Protein AF-0000000079472073 (afdb_homodimer)

Foldseek 3Di:
DPPDDPDDDDDPPWEWDWDDDPNDIFIDTPLLCVCPFPDCQACNPDDPRGDQDAACPNKYWDDWDDDPPFWIFTAIPVGDTRGTGGPVNVVCCRVCVVVVVVVSVVVCVVVVGHNRDPPPPD/DPPDDPDDDDDPPWEWDWDDDPNDIFIDTQLLCVQPFPDCQACNPDDPRGDQDAACPNKYWDDWDDDPPFWIFTAIPVGDTRGTGGPVNVVCCRVCVVVSVVVSVVVCVVVVGHNRDPPPPD

InterPro domains:
  IPR010376 Gamma-butyrobetaine hydroxylase-like, N-terminal [PF06155] (8-91)
  IPR038492 GBBH-like, N-terminal domain superfamily [G3DSA:3.30.2020.30] (1-95)

Sequence (244 aa):
MNNIPVEIRLLKNRTVLVLTYGDEPKELSAEFLRVHSPSAEVRGHGVGQDVLQTGKADVQITDLQPVGQYALKISFSDGHDSGLYDWDYLHGLAYGRDTMWQKYLDRLAAAGASRFAGKQGSMNNIPVEIRLLKNRTVLVLTYGDEPKELSAEFLRVHSPSAEVRGHGVGQDVLQTGKADVQITDLQPVGQYALKISFSDGHDSGLYDWDYLHGLAYGRDTMWQKYLDRLAAAGASRFAGKQGS

Radius of gyration: 19.12 Å; Cα contacts (8 Å, |Δi|>4): 415; chains: 2; bounding box: 49×56×40 Å

Solvent-accessible surface area (backbone atoms only — not comparable to full-atom values): 13725 Å² total; per-residue (Å²): 130,79,52,57,59,79,44,81,45,80,45,67,68,33,24,35,40,34,39,20,43,86,89,45,76,35,80,41,45,28,34,60,52,60,64,61,34,71,20,58,84,34,41,29,97,43,92,87,45,53,48,86,72,63,39,39,65,78,39,28,62,72,47,79,40,75,42,87,93,54,29,37,33,48,27,33,69,82,68,53,55,74,23,63,41,32,37,63,58,48,41,48,48,59,76,37,42,68,64,55,47,50,50,51,52,51,51,29,56,77,68,72,50,47,51,55,64,70,83,70,79,121,130,79,51,57,60,78,42,79,46,79,45,68,68,33,25,35,41,34,39,19,44,86,90,45,76,31,82,41,46,27,34,61,53,59,66,62,33,70,19,57,84,35,41,30,95,44,93,87,43,54,48,87,72,63,37,39,64,80,39,27,62,73,45,78,40,76,43,86,91,53,30,38,34,47,27,34,68,81,68,54,58,73,25,64,41,31,36,64,56,49,40,49,49,59,75,36,41,69,64,56,47,52,50,51,53,50,52,30,57,76,67,73,50,48,52,53,63,71,82,71,81,123

Nearest PDB structures (foldseek):
  2l6p-assembly1_A  TM=8.867E-01  e=4.864E-10  Pseudomonas aeruginosa
  2l6n-assembly1_A  TM=7.223E-01  e=9.419E-08  Shewanella loihica PV-4
  3luu-assembly1_A  TM=7.945E-01  e=1.728E-04  Acidithiobacillus ferrooxidans ATCC 23270
  6n04-assembly1_A  TM=7.099E-01  e=1.476E+00  Streptomyces sp. LC-6-2
  6n04-assembly2_B  TM=6.838E-01  e=2.668E+00  Streptomyces sp. LC-6-2

pLDDT: mean 90.81, std 12.27, range [24.0, 98.19]

Organism: Neisseria cinerea (NCBI:txid483)

Structure (mmCIF, N/CA/C/O backbone):
data_AF-0000000079472073-model_v1
#
loop_
_entity.id
_entity.type
_entity.pdbx_description
1 polymer 'DUF971 domain-containing protein'
#
loop_
_atom_site.group_PDB
_atom_site.id
_atom_site.type_symbol
_atom_site.label_atom_id
_atom_site.label_alt_id
_atom_site.label_comp_id
_atom_site.label_asym_id
_atom_site.label_entity_id
_atom_site.label_seq_id
_atom_site.pdbx_PDB_ins_code
_atom_site.Cartn_x
_atom_site.Cartn_y
_atom_site.Cartn_z
_atom_site.occupancy
_atom_site.B_iso_or_equiv
_atom_site.auth_seq_id
_atom_site.auth_comp_id
_atom_site.auth_asym_id
_atom_site.auth_atom_id
_atom_site.pdbx_PDB_model_num
ATOM 1 N N . MET A 1 1 ? -20.625 15.445 -3.594 1 62.66 1 MET A N 1
ATOM 2 C CA . MET A 1 1 ? -19.891 14.211 -3.355 1 62.66 1 MET A CA 1
ATOM 3 C C . MET A 1 1 ? -19.484 14.094 -1.892 1 62.66 1 MET A C 1
ATOM 5 O O . MET A 1 1 ? -19.172 15.094 -1.246 1 62.66 1 MET A O 1
ATOM 9 N N . ASN A 1 2 ? -19.984 13.086 -1.176 1 83.25 2 ASN A N 1
ATOM 10 C CA . ASN A 1 2 ? -19.734 12.945 0.256 1 83.25 2 ASN A CA 1
ATOM 11 C C . ASN A 1 2 ? -18.266 12.68 0.552 1 83.25 2 ASN A C 1
ATOM 13 O O . ASN A 1 2 ? -17.734 11.641 0.167 1 83.25 2 ASN A O 1
ATOM 17 N N . ASN A 1 3 ? -17.594 13.734 1.075 1 92.44 3 ASN A N 1
ATOM 18 C CA . ASN A 1 3 ? -16.156 13.656 1.333 1 92.44 3 ASN A CA 1
ATOM 19 C C . ASN A 1 3 ? -15.859 13.016 2.684 1 92.44 3 ASN A C 1
ATOM 21 O O . ASN A 1 3 ? -14.719 13.016 3.143 1 92.44 3 ASN A O 1
ATOM 25 N N . ILE A 1 4 ? -16.844 12.453 3.254 1 93.06 4 ILE A N 1
ATOM 26 C CA . ILE A 1 4 ? -16.656 11.75 4.52 1 93.06 4 ILE A CA 1
ATOM 27 C C . ILE A 1 4 ? -16.625 10.242 4.273 1 93.06 4 ILE A C 1
ATOM 29 O O . ILE A 1 4 ? -17.562 9.672 3.713 1 93.06 4 ILE A O 1
ATOM 33 N N . PRO A 1 5 ? -15.539 9.633 4.695 1 95.19 5 PRO A N 1
ATOM 34 C CA . PRO A 1 5 ? -15.523 8.18 4.504 1 95.19 5 PRO A CA 1
ATOM 35 C C . PRO A 1 5 ? -16.594 7.465 5.328 1 95.19 5 PRO A C 1
ATOM 37 O O . PRO A 1 5 ? -16.875 7.863 6.457 1 95.19 5 PRO A O 1
ATOM 40 N N . VAL A 1 6 ? -17.156 6.422 4.797 1 94.19 6 VAL A N 1
ATOM 41 C CA . VAL A 1 6 ? -18.203 5.656 5.484 1 94.19 6 VAL A CA 1
ATOM 42 C C . VAL A 1 6 ? -17.547 4.594 6.371 1 94.19 6 VAL A C 1
ATOM 44 O O . VAL A 1 6 ? -18.203 4.02 7.242 1 94.19 6 VAL A O 1
ATOM 47 N N . GLU A 1 7 ? -16.297 4.293 6.141 1 92.62 7 GLU A N 1
ATOM 48 C CA . GLU A 1 7 ? -15.531 3.34 6.945 1 92.62 7 GLU A CA 1
ATOM 49 C C . GLU A 1 7 ? -14.062 3.742 7.039 1 92.62 7 GLU A C 1
ATOM 51 O O . GLU A 1 7 ? -13.484 4.211 6.059 1 92.62 7 GLU A O 1
ATOM 56 N N . ILE A 1 8 ? -13.469 3.611 8.266 1 94.25 8 ILE A N 1
ATOM 57 C CA . ILE A 1 8 ? -12.055 3.836 8.523 1 94.25 8 ILE A CA 1
ATOM 58 C C . ILE A 1 8 ? -11.438 2.586 9.141 1 94.25 8 ILE A C 1
ATOM 60 O O . ILE A 1 8 ? -11.922 2.084 10.156 1 94.25 8 ILE A O 1
ATOM 64 N N . ARG A 1 9 ? -10.406 2.061 8.5 1 92 9 ARG A N 1
ATOM 65 C CA . ARG A 1 9 ? -9.719 0.882 9.016 1 92 9 ARG A CA 1
ATOM 66 C C . ARG A 1 9 ? -8.203 1.073 8.969 1 92 9 ARG A C 1
ATOM 68 O O . ARG A 1 9 ? -7.668 1.606 8 1 92 9 ARG A O 1
ATOM 75 N N . LEU A 1 10 ? -7.613 0.74 10.062 1 94.25 10 LEU A N 1
ATOM 76 C CA . LEU A 1 10 ? -6.156 0.702 10.086 1 94.25 10 LEU A CA 1
ATOM 77 C C . LEU A 1 10 ? -5.648 -0.728 9.938 1 94.25 10 LEU A C 1
ATOM 79 O O . LEU A 1 10 ? -5.969 -1.597 10.75 1 94.25 10 LEU A O 1
ATOM 83 N N . LEU A 1 11 ? -4.914 -0.973 8.859 1 90.69 11 LEU A N 1
ATOM 84 C CA . LEU A 1 11 ? -4.254 -2.258 8.656 1 90.69 11 LEU A CA 1
ATOM 85 C C . LEU A 1 11 ? -2.818 -2.219 9.164 1 90.69 11 LEU A C 1
ATOM 87 O O . LEU A 1 11 ? -2.07 -1.289 8.852 1 90.69 11 LEU A O 1
ATOM 91 N N . LYS A 1 12 ? -2.467 -3.221 9.945 1 91.69 12 LYS A N 1
ATOM 92 C CA . LYS A 1 12 ? -1.131 -3.268 10.531 1 91.69 12 LYS A CA 1
ATOM 93 C C . LYS A 1 12 ? -0.35 -4.477 10.023 1 91.69 12 LYS A C 1
ATOM 95 O O . LYS A 1 12 ? -0.925 -5.387 9.422 1 91.69 12 LYS A O 1
ATOM 100 N N . ASN A 1 13 ? 0.96 -4.414 10.242 1 89.81 13 ASN A N 1
ATOM 101 C CA . ASN A 1 13 ? 1.896 -5.5 9.961 1 89.81 13 ASN A CA 1
ATOM 102 C C . ASN A 1 13 ? 1.818 -5.949 8.508 1 89.81 13 ASN A C 1
ATOM 104 O O . ASN A 1 13 ? 1.844 -7.145 8.219 1 89.81 13 ASN A O 1
ATOM 108 N N . ARG A 1 14 ? 1.676 -4.945 7.703 1 89.88 14 ARG A N 1
ATOM 109 C CA . ARG A 1 14 ? 1.594 -5.262 6.281 1 89.88 14 ARG A CA 1
ATOM 110 C C . ARG A 1 14 ? 2.982 -5.355 5.66 1 89.88 14 ARG A C 1
ATOM 112 O O . ARG A 1 14 ? 3.918 -4.695 6.117 1 89.88 14 ARG A O 1
ATOM 119 N N . THR A 1 15 ? 3.078 -6.258 4.723 1 93.25 15 THR A N 1
ATOM 120 C CA . THR A 1 15 ? 4.293 -6.348 3.92 1 93.25 15 THR A CA 1
ATOM 121 C C . THR A 1 15 ? 4.027 -5.891 2.488 1 93.25 15 THR A C 1
ATOM 123 O O . THR A 1 15 ? 2.973 -6.184 1.922 1 93.25 15 THR A O 1
ATOM 126 N N . VAL A 1 16 ? 5.004 -5.145 1.939 1 94.94 16 VAL A N 1
ATOM 127 C CA . VAL A 1 16 ? 4.891 -4.578 0.6 1 94.94 16 VAL A CA 1
ATOM 128 C C . VAL A 1 16 ? 6.164 -4.867 -0.193 1 94.94 16 VAL A C 1
ATOM 130 O O . VAL A 1 16 ? 7.273 -4.656 0.303 1 94.94 16 VAL A O 1
ATOM 133 N N . LEU A 1 17 ? 5.957 -5.402 -1.39 1 96.38 17 LEU A N 1
ATOM 134 C CA . LEU A 1 17 ? 7.062 -5.598 -2.322 1 96.38 17 LEU A CA 1
ATOM 135 C C . LEU A 1 17 ? 7.234 -4.375 -3.221 1 96.38 17 LEU A C 1
ATOM 137 O O . LEU A 1 17 ? 6.281 -3.932 -3.863 1 96.38 17 LEU A O 1
ATOM 141 N N . VAL A 1 18 ? 8.445 -3.838 -3.211 1 93.75 18 VAL A N 1
ATOM 142 C CA . VAL A 1 18 ? 8.742 -2.705 -4.082 1 93.75 18 VAL A CA 1
ATOM 143 C C . VAL A 1 18 ? 9.641 -3.16 -5.234 1 93.75 18 VAL A C 1
ATOM 145 O O . VAL A 1 18 ? 10.727 -3.689 -5.008 1 93.75 18 VAL A O 1
ATOM 148 N N . LEU A 1 19 ? 9.133 -3.029 -6.438 1 95.94 19 LEU A N 1
ATOM 149 C CA . LEU A 1 19 ? 9.883 -3.27 -7.664 1 95.94 19 LEU A CA 1
ATOM 150 C C . LEU A 1 19 ? 10.195 -1.958 -8.375 1 95.94 19 LEU A C 1
ATOM 152 O O . LEU A 1 19 ? 9.281 -1.185 -8.688 1 95.94 19 LEU A O 1
ATOM 156 N N . THR A 1 20 ? 11.469 -1.711 -8.625 1 93.25 20 THR A N 1
ATOM 157 C CA . THR A 1 20 ? 11.844 -0.481 -9.32 1 93.25 20 THR A CA 1
ATOM 158 C C . THR A 1 20 ? 12.211 -0.767 -10.773 1 93.25 20 THR A C 1
ATOM 160 O O . THR A 1 20 ? 13.125 -1.552 -11.047 1 93.25 20 THR A O 1
ATOM 163 N N . TYR A 1 21 ? 11.469 -0.155 -11.664 1 94.44 21 TYR A N 1
ATOM 164 C CA . TYR A 1 21 ? 11.742 -0.219 -13.102 1 94.44 21 TYR A CA 1
ATOM 165 C C . TYR A 1 21 ? 12.312 1.102 -13.609 1 94.44 21 TYR A C 1
ATOM 167 O O . TYR A 1 21 ? 11.602 2.111 -13.656 1 94.44 21 TYR A O 1
ATOM 175 N N . GLY A 1 22 ? 13.586 1 -14.039 1 90.69 22 GLY A N 1
ATOM 176 C CA . GLY A 1 22 ? 14.242 2.281 -14.234 1 90.69 22 GLY A CA 1
ATOM 177 C C . GLY A 1 22 ? 14.258 3.143 -12.984 1 90.69 22 GLY A C 1
ATOM 178 O O . GLY A 1 22 ? 14.844 2.762 -11.969 1 90.69 22 GLY A O 1
ATOM 179 N N . ASP A 1 23 ? 13.562 4.203 -12.961 1 85.31 23 ASP A N 1
ATOM 180 C CA . ASP A 1 23 ? 13.484 5.09 -11.805 1 85.31 23 ASP A CA 1
ATOM 181 C C . ASP A 1 23 ? 12.07 5.125 -11.234 1 85.31 23 ASP A C 1
ATOM 183 O O . ASP A 1 23 ? 11.711 6.055 -10.508 1 85.31 23 ASP A O 1
ATOM 187 N N . GLU A 1 24 ? 11.305 4.207 -11.578 1 89 24 GLU A N 1
ATOM 188 C CA . GLU A 1 24 ? 9.906 4.188 -11.164 1 89 24 GLU A CA 1
ATOM 189 C C . GLU A 1 24 ? 9.641 3.055 -10.18 1 89 24 GLU A C 1
ATOM 191 O O . GLU A 1 24 ? 9.523 1.894 -10.578 1 89 24 GLU A O 1
ATOM 196 N N . PRO A 1 25 ? 9.539 3.387 -8.922 1 89.56 25 PRO A N 1
ATOM 197 C CA . PRO A 1 25 ? 9.172 2.348 -7.953 1 89.56 25 PRO A CA 1
ATOM 198 C C . PRO A 1 25 ? 7.695 1.966 -8.023 1 89.56 25 PRO A C 1
ATOM 200 O O . PRO A 1 25 ? 6.84 2.834 -8.219 1 89.56 25 PRO A O 1
ATOM 203 N N . LYS A 1 26 ? 7.426 0.692 -8.062 1 93.94 26 LYS A N 1
ATOM 204 C CA . LYS A 1 26 ? 6.082 0.12 -8.008 1 93.94 26 LYS A CA 1
ATOM 205 C C . LYS A 1 26 ? 5.875 -0.674 -6.719 1 93.94 26 LYS A C 1
ATOM 207 O O . LYS A 1 26 ? 6.676 -1.55 -6.387 1 93.94 26 LYS A O 1
ATOM 212 N N . GLU A 1 27 ? 4.844 -0.284 -5.945 1 93.25 27 GLU A N 1
ATOM 213 C CA . GLU A 1 27 ? 4.531 -0.969 -4.695 1 93.25 27 GLU A CA 1
ATOM 214 C C . GLU A 1 27 ? 3.387 -1.963 -4.879 1 93.25 27 GLU A C 1
ATOM 216 O O . GLU A 1 27 ? 2.311 -1.596 -5.355 1 93.25 27 GLU A O 1
ATOM 221 N N . LEU A 1 28 ? 3.668 -3.191 -4.539 1 96.88 28 LEU A N 1
ATOM 222 C CA . LEU A 1 28 ? 2.689 -4.27 -4.625 1 96.88 28 LEU A CA 1
ATOM 223 C C . LEU A 1 28 ? 2.451 -4.898 -3.258 1 96.88 28 LEU A C 1
ATOM 225 O O . LEU A 1 28 ? 3.385 -5.406 -2.631 1 96.88 28 LEU A O 1
ATOM 229 N N . SER A 1 29 ? 1.178 -4.891 -2.793 1 96.44 29 SER A N 1
ATOM 230 C CA . SER A 1 29 ? 0.867 -5.473 -1.492 1 96.44 29 SER A CA 1
ATOM 231 C C . SER A 1 29 ? 0.969 -6.996 -1.528 1 96.44 29 SER A C 1
ATOM 233 O O . SER A 1 29 ? 0.829 -7.605 -2.59 1 96.44 29 SER A O 1
ATOM 235 N N . ALA A 1 30 ? 1.184 -7.594 -0.356 1 97.44 30 ALA A N 1
ATOM 236 C CA . ALA A 1 30 ? 1.179 -9.047 -0.224 1 97.44 30 ALA A CA 1
ATOM 237 C C . ALA A 1 30 ? -0.149 -9.641 -0.691 1 97.44 30 ALA A C 1
ATOM 239 O O . ALA A 1 30 ? -0.173 -10.641 -1.411 1 97.44 30 ALA A O 1
ATOM 240 N N . GLU A 1 31 ? -1.216 -9.016 -0.291 1 96.75 31 GLU A N 1
ATOM 241 C CA . GLU A 1 31 ? -2.535 -9.484 -0.7 1 96.75 31 GLU A CA 1
ATOM 242 C C . GLU A 1 31 ? -2.668 -9.5 -2.221 1 96.75 31 GLU A C 1
ATOM 244 O O . GLU A 1 31 ? -3.105 -10.5 -2.799 1 96.75 31 GLU A O 1
ATOM 249 N N . PHE A 1 32 ? -2.301 -8.391 -2.799 1 97.44 32 PHE A N 1
ATOM 250 C CA . PHE A 1 32 ? -2.414 -8.289 -4.25 1 97.44 32 PHE A CA 1
ATOM 251 C C . PHE A 1 32 ? -1.613 -9.383 -4.938 1 97.44 32 PHE A C 1
ATOM 253 O O . PHE A 1 32 ? -2.115 -10.047 -5.848 1 97.44 32 PHE A O 1
ATOM 260 N N . LEU A 1 33 ? -0.423 -9.586 -4.551 1 98.19 33 LEU A N 1
ATOM 261 C CA . LEU A 1 33 ? 0.44 -10.602 -5.141 1 98.19 33 LEU A CA 1
ATOM 262 C C . LEU A 1 33 ? -0.112 -12 -4.879 1 98.19 33 LEU A C 1
ATOM 264 O O . LEU A 1 33 ? -0.071 -12.859 -5.762 1 98.19 33 LEU A O 1
ATOM 268 N N . ARG A 1 34 ? -0.675 -12.25 -3.703 1 98.06 34 ARG A N 1
ATOM 269 C CA . ARG A 1 34 ? -1.204 -13.555 -3.326 1 98.06 34 ARG A CA 1
ATOM 270 C C . ARG A 1 34 ? -2.424 -13.914 -4.168 1 98.06 34 ARG A C 1
ATOM 272 O O . ARG A 1 34 ? -2.533 -15.039 -4.66 1 98.06 34 ARG A O 1
ATOM 279 N N . VAL A 1 35 ? -3.299 -12.93 -4.34 1 97.5 35 VAL A N 1
ATOM 280 C CA . VAL A 1 35 ? -4.562 -13.25 -4.992 1 97.5 35 VAL A CA 1
ATOM 281 C C . VAL A 1 35 ? -4.352 -13.367 -6.5 1 97.5 35 VAL A C 1
ATOM 283 O O . VAL A 1 35 ? -5.207 -13.898 -7.215 1 97.5 35 VAL A O 1
ATOM 286 N N . HIS A 1 36 ? -3.213 -12.914 -6.984 1 97.19 36 HIS A N 1
ATOM 287 C CA . HIS A 1 36 ? -2.871 -13.023 -8.398 1 97.19 36 HIS A CA 1
ATOM 288 C C . HIS A 1 36 ? -1.695 -13.969 -8.609 1 97.19 36 HIS A C 1
ATOM 290 O O . HIS A 1 36 ? -0.956 -13.836 -9.586 1 97.19 36 HIS A O 1
ATOM 296 N N . SER A 1 37 ? -1.524 -14.844 -7.703 1 97.31 37 SER A N 1
ATOM 297 C CA . SER A 1 37 ? -0.453 -15.82 -7.848 1 97.31 37 SER A CA 1
ATOM 298 C C . SER A 1 37 ? -0.581 -16.594 -9.156 1 97.31 37 SER A C 1
ATOM 300 O O . SER A 1 37 ? -1.683 -16.984 -9.547 1 97.31 37 SER A O 1
ATOM 302 N N . PRO A 1 38 ? 0.566 -16.844 -9.82 1 95.38 38 PRO A N 1
ATOM 303 C CA . PRO A 1 38 ? 0.528 -17.594 -11.078 1 95.38 38 PRO A CA 1
ATOM 304 C C . PRO A 1 38 ? 0.428 -19.109 -10.859 1 95.38 38 PRO A C 1
ATOM 306 O O . PRO A 1 38 ? 0.414 -19.875 -11.82 1 95.38 38 PRO A O 1
ATOM 309 N N . SER A 1 39 ? 0.336 -19.516 -9.727 1 93.94 39 SER A N 1
ATOM 310 C CA . SER A 1 39 ? 0.283 -20.938 -9.422 1 93.94 39 SER A CA 1
ATOM 311 C C . SER A 1 39 ? -0.986 -21.578 -9.977 1 93.94 39 SER A C 1
ATOM 313 O O . SER A 1 39 ? -2.014 -20.906 -10.109 1 93.94 39 SER A O 1
ATOM 315 N N . ALA A 1 40 ? -0.875 -22.828 -10.281 1 90.31 40 ALA A N 1
ATOM 316 C CA . ALA A 1 40 ? -2.023 -23.578 -10.773 1 90.31 40 ALA A CA 1
ATOM 317 C C . ALA A 1 40 ? -3.158 -23.578 -9.75 1 90.31 40 ALA A C 1
ATOM 319 O O . ALA A 1 40 ? -4.332 -23.688 -10.117 1 90.31 40 ALA A O 1
ATOM 320 N N . GLU A 1 41 ? -2.82 -23.359 -8.477 1 89.56 41 GLU A N 1
ATOM 321 C CA . GLU A 1 41 ? -3.83 -23.328 -7.426 1 89.56 41 GLU A CA 1
ATOM 322 C C . GLU A 1 41 ? -4.738 -22.109 -7.574 1 89.56 41 GLU A C 1
ATOM 324 O O . GLU A 1 41 ? -5.902 -22.141 -7.172 1 89.56 41 GLU A O 1
ATOM 329 N N . VAL A 1 42 ? -4.305 -21.078 -8.148 1 92.62 42 VAL A N 1
ATOM 330 C CA . VAL A 1 42 ? -5.047 -19.828 -8.305 1 92.62 42 VAL A CA 1
ATOM 331 C C . VAL A 1 42 ? -5.574 -19.734 -9.734 1 92.62 42 VAL A C 1
ATOM 333 O O . VAL A 1 42 ? -6.766 -19.5 -9.945 1 92.62 42 VAL A O 1
ATOM 336 N N . ARG A 1 43 ? -4.785 -19.984 -10.727 1 89.44 43 ARG A N 1
ATOM 337 C CA . ARG A 1 43 ? -5.121 -19.781 -12.133 1 89.44 43 ARG A CA 1
ATOM 338 C C . ARG A 1 43 ? -5.824 -21 -12.711 1 89.44 43 ARG A C 1
ATOM 340 O O . ARG A 1 43 ? -6.523 -20.906 -13.719 1 89.44 43 ARG A O 1
ATOM 347 N N . GLY A 1 44 ? -5.699 -21.969 -12.062 1 83.12 44 GLY A N 1
ATOM 348 C CA . GLY A 1 44 ? -6.207 -23.188 -12.664 1 83.12 44 GLY A CA 1
ATOM 349 C C . GLY A 1 44 ? -5.414 -23.641 -13.875 1 83.12 44 GLY A C 1
ATOM 350 O O . GLY A 1 44 ? -4.379 -23.047 -14.195 1 83.12 44 GLY A O 1
ATOM 351 N N . HIS A 1 45 ? -5.797 -24.844 -14.5 1 79.19 45 HIS A N 1
ATOM 352 C CA . HIS A 1 45 ? -5.117 -25.406 -15.664 1 79.19 45 HIS A CA 1
ATOM 353 C C . HIS A 1 45 ? -5.801 -25 -16.953 1 79.19 45 HIS A C 1
ATOM 355 O O . HIS A 1 45 ? -5.457 -25.5 -18.031 1 79.19 45 HIS A O 1
ATOM 361 N N . GLY A 1 46 ? -6.75 -24.094 -16.812 1 70.5 46 GLY A N 1
ATOM 362 C CA . GLY A 1 46 ? -7.469 -23.734 -18.031 1 70.5 46 GLY A CA 1
ATOM 363 C C . GLY A 1 46 ? -8.359 -22.516 -17.859 1 70.5 46 GLY A C 1
ATOM 364 O O . GLY A 1 46 ? -8.5 -22 -16.75 1 70.5 46 GLY A O 1
ATOM 365 N N . VAL A 1 47 ? -8.758 -22 -19.094 1 70.5 47 VAL A N 1
ATOM 366 C CA . VAL A 1 47 ? -9.648 -20.844 -19.109 1 70.5 47 VAL A CA 1
ATOM 367 C C . VAL A 1 47 ? -10.891 -21.125 -18.281 1 70.5 47 VAL A C 1
ATOM 369 O O . VAL A 1 47 ? -11.523 -22.188 -18.438 1 70.5 47 VAL A O 1
ATOM 372 N N . GLY A 1 48 ? -11.25 -20.203 -17.391 1 72.94 48 GLY A N 1
ATOM 373 C CA . GLY A 1 48 ? -12.438 -20.344 -16.562 1 72.94 48 GLY A CA 1
ATOM 374 C C . GLY A 1 48 ? -12.188 -21.156 -15.305 1 72.94 48 GLY A C 1
ATOM 375 O O . GLY A 1 48 ? -13.102 -21.344 -14.492 1 72.94 48 GLY A O 1
ATOM 376 N N . GLN A 1 49 ? -11.039 -21.609 -15.188 1 77 49 GLN A N 1
ATOM 377 C CA . GLN A 1 49 ? -10.766 -22.469 -14.031 1 77 49 GLN A CA 1
ATOM 378 C C . GLN A 1 49 ? -10.125 -21.672 -12.898 1 77 49 GLN A C 1
ATOM 380 O O . GLN A 1 49 ? -9.648 -22.25 -11.922 1 77 49 GLN A O 1
ATOM 385 N N . ASP A 1 50 ? -10.164 -20.344 -13.062 1 87.75 50 ASP A N 1
ATOM 386 C CA . ASP A 1 50 ? -9.57 -19.531 -12 1 87.75 50 ASP A CA 1
ATOM 387 C C . ASP A 1 50 ? -10.406 -19.578 -10.727 1 87.75 50 ASP A C 1
ATOM 389 O O . ASP A 1 50 ? -11.641 -19.625 -10.789 1 87.75 50 ASP A O 1
ATOM 393 N N . VAL A 1 51 ? -9.719 -19.719 -9.586 1 91.94 51 VAL A N 1
ATOM 394 C CA . VAL A 1 51 ? -10.359 -19.75 -8.273 1 91.94 51 VAL A CA 1
ATOM 395 C C . VAL A 1 51 ? -10.25 -18.391 -7.605 1 91.94 51 VAL A C 1
ATOM 397 O O . VAL A 1 51 ? -9.148 -17.844 -7.453 1 91.94 51 VAL A O 1
ATOM 400 N N . LEU A 1 52 ? -11.43 -17.844 -7.312 1 95.19 52 LEU A N 1
ATOM 401 C CA . LEU A 1 52 ? -11.453 -16.578 -6.578 1 95.19 52 LEU A CA 1
ATOM 402 C C . LEU A 1 52 ? -10.844 -16.75 -5.191 1 95.19 52 LEU A C 1
ATOM 404 O O . LEU A 1 52 ? -11.273 -17.609 -4.422 1 95.19 52 LEU A O 1
ATOM 408 N N . GLN A 1 53 ? -9.766 -15.992 -4.934 1 96.25 53 GLN A N 1
ATOM 409 C CA . GLN A 1 53 ? -9.141 -16.016 -3.617 1 96.25 53 GLN A CA 1
ATOM 410 C C . GLN A 1 53 ? -9.875 -15.102 -2.639 1 96.25 53 GLN A C 1
ATOM 412 O O . GLN A 1 53 ? -10.078 -13.914 -2.918 1 96.25 53 GLN A O 1
ATOM 417 N N . THR A 1 54 ? -10.297 -15.656 -1.49 1 96.31 54 THR A N 1
ATOM 418 C CA . THR A 1 54 ? -11.023 -14.898 -0.477 1 96.31 54 THR A CA 1
ATOM 419 C C . THR A 1 54 ? -10.266 -14.906 0.849 1 96.31 54 THR A C 1
ATOM 421 O O . THR A 1 54 ? -9.43 -15.789 1.089 1 96.31 54 THR A O 1
ATOM 424 N N . GLY A 1 55 ? -10.445 -13.898 1.695 1 95.12 55 GLY A N 1
ATOM 425 C CA . GLY A 1 55 ? -9.891 -13.891 3.039 1 95.12 55 GLY A CA 1
ATOM 426 C C . GLY A 1 55 ? -8.383 -13.688 3.061 1 95.12 55 GLY A C 1
ATOM 427 O O . GLY A 1 55 ? -7.695 -14.219 3.936 1 95.12 55 GLY A O 1
ATOM 428 N N . LYS A 1 56 ? -7.895 -12.891 2.113 1 96.25 56 LYS A N 1
ATOM 429 C CA . LYS A 1 56 ? -6.441 -12.812 1.997 1 96.25 56 LYS A CA 1
ATOM 430 C C . LYS A 1 56 ? -5.922 -11.453 2.451 1 96.25 56 LYS A C 1
ATOM 432 O O . LYS A 1 56 ? -4.738 -11.148 2.285 1 96.25 56 LYS A O 1
ATOM 437 N N . ALA A 1 57 ? -6.695 -10.641 3.07 1 92.5 57 ALA A N 1
ATOM 438 C CA . ALA A 1 57 ? -6.352 -9.266 3.396 1 92.5 57 ALA A CA 1
ATOM 439 C C . ALA A 1 57 ? -5.152 -9.203 4.336 1 92.5 57 ALA A C 1
ATOM 441 O O . ALA A 1 57 ? -4.352 -8.273 4.273 1 92.5 57 ALA A O 1
ATOM 442 N N . ASP A 1 58 ? -4.973 -10.281 5.148 1 92.62 58 ASP A N 1
ATOM 443 C CA . ASP A 1 58 ? -3.951 -10.211 6.188 1 92.62 58 ASP A CA 1
ATOM 444 C C . ASP A 1 58 ? -2.711 -11.008 5.793 1 92.62 58 ASP A C 1
ATOM 446 O O . ASP A 1 58 ? -1.778 -11.148 6.586 1 92.62 58 ASP A O 1
ATOM 450 N N . VAL A 1 59 ? -2.76 -11.508 4.688 1 96.31 59 VAL A N 1
ATOM 451 C CA . VAL A 1 59 ? -1.629 -12.312 4.234 1 96.31 59 VAL A CA 1
ATOM 452 C C . VAL A 1 59 ? -0.382 -11.438 4.133 1 96.31 59 VAL A C 1
ATOM 454 O O . VAL A 1 59 ? -0.462 -10.273 3.721 1 96.31 59 VAL A O 1
ATOM 457 N N . GLN A 1 60 ? 0.78 -12.031 4.496 1 96.56 60 GLN A N 1
ATOM 458 C CA . GLN A 1 60 ? 2.078 -11.375 4.434 1 96.56 60 GLN A CA 1
ATOM 459 C C . GLN A 1 60 ? 3.045 -12.141 3.533 1 96.56 60 GLN A C 1
ATOM 461 O O . GLN A 1 60 ? 2.885 -13.344 3.328 1 96.56 60 GLN A O 1
ATOM 466 N N . ILE A 1 61 ? 3.994 -11.438 2.953 1 97.25 61 ILE A N 1
ATOM 467 C CA . ILE A 1 61 ? 5.117 -12.094 2.295 1 97.25 61 ILE A CA 1
ATOM 468 C C . ILE A 1 61 ? 6.145 -12.531 3.338 1 97.25 61 ILE A C 1
ATOM 470 O O . ILE A 1 61 ? 6.613 -11.711 4.133 1 97.25 61 ILE A O 1
ATOM 474 N N . THR A 1 62 ? 6.5 -13.789 3.357 1 96.31 62 THR A N 1
ATOM 475 C CA . THR A 1 62 ? 7.402 -14.312 4.375 1 96.31 62 THR A CA 1
ATOM 476 C C . THR A 1 62 ? 8.797 -14.539 3.795 1 96.31 62 THR A C 1
ATOM 478 O O . THR A 1 62 ? 9.781 -14.617 4.535 1 96.31 62 THR A O 1
ATOM 481 N N . ASP A 1 63 ? 8.852 -14.672 2.484 1 95.69 63 ASP A N 1
ATOM 482 C CA . ASP A 1 63 ? 10.148 -14.945 1.868 1 95.69 63 ASP A CA 1
ATOM 483 C C . ASP A 1 63 ? 10.133 -14.594 0.382 1 95.69 63 ASP A C 1
ATOM 485 O O . ASP A 1 63 ? 9.094 -14.695 -0.275 1 95.69 63 ASP A O 1
ATOM 489 N N . LEU A 1 64 ? 11.297 -14.141 -0.122 1 95.94 64 LEU A N 1
ATOM 490 C CA . LEU A 1 64 ? 11.57 -13.891 -1.532 1 95.94 64 LEU A CA 1
ATOM 491 C C . LEU A 1 64 ? 12.812 -14.648 -1.983 1 95.94 64 LEU A C 1
ATOM 493 O O . LEU A 1 64 ? 13.867 -14.562 -1.347 1 95.94 64 LEU A O 1
ATOM 497 N N . GLN A 1 65 ? 12.617 -15.367 -3.107 1 94.69 65 GLN A N 1
ATOM 498 C CA . GLN A 1 65 ? 13.773 -16.109 -3.619 1 94.69 65 GLN A CA 1
ATOM 499 C C . GLN A 1 65 ? 13.883 -15.969 -5.133 1 94.69 65 GLN A C 1
ATOM 501 O O . GLN A 1 65 ? 12.961 -16.344 -5.863 1 94.69 65 GLN A O 1
ATOM 506 N N . PRO A 1 66 ? 15.055 -15.43 -5.555 1 92.25 66 PRO A N 1
ATOM 507 C CA . PRO A 1 66 ? 15.258 -15.508 -7 1 92.25 66 PRO A CA 1
ATOM 508 C C . PRO A 1 66 ? 15.383 -16.938 -7.504 1 92.25 66 PRO A C 1
ATOM 510 O O . PRO A 1 66 ? 15.969 -17.797 -6.828 1 92.25 66 PRO A O 1
ATOM 513 N N . VAL A 1 67 ? 14.734 -17.203 -8.555 1 94.06 67 VAL A N 1
ATOM 514 C CA . VAL A 1 67 ? 14.844 -18.5 -9.227 1 94.06 67 VAL A CA 1
ATOM 515 C C . VAL A 1 67 ? 15.562 -18.328 -10.562 1 94.06 67 VAL A C 1
ATOM 517 O O . VAL A 1 67 ? 15 -17.781 -11.516 1 94.06 67 VAL A O 1
ATOM 520 N N . GLY A 1 68 ? 16.812 -18.922 -10.562 1 92.5 68 GLY A N 1
ATOM 521 C CA . GLY A 1 68 ? 17.594 -18.594 -11.742 1 92.5 68 GLY A CA 1
ATOM 522 C C . GLY A 1 68 ? 17.672 -17.109 -12.008 1 92.5 68 GLY A C 1
ATOM 523 O O . GLY A 1 68 ? 17.984 -16.312 -11.109 1 92.5 68 GLY A O 1
ATOM 524 N N . GLN A 1 69 ? 17.594 -16.688 -13.219 1 91.88 69 GLN A N 1
ATOM 525 C CA . GLN A 1 69 ? 17.594 -15.281 -13.609 1 91.88 69 GLN A CA 1
ATOM 526 C C . GLN A 1 69 ? 16.281 -14.891 -14.266 1 91.88 69 GLN A C 1
ATOM 528 O O . GLN A 1 69 ? 16.219 -13.891 -14.984 1 91.88 69 GLN A O 1
ATOM 533 N N . TYR A 1 70 ? 15.305 -15.742 -13.953 1 94.81 70 TYR A N 1
ATOM 534 C CA . TYR A 1 70 ? 14.141 -15.508 -14.805 1 94.81 70 TYR A CA 1
ATOM 535 C C . TYR A 1 70 ? 12.891 -15.25 -13.969 1 94.81 70 TYR A C 1
ATOM 537 O O . TYR A 1 70 ? 11.859 -14.828 -14.5 1 94.81 70 TYR A O 1
ATOM 545 N N . ALA A 1 71 ? 12.984 -15.555 -12.672 1 96.62 71 ALA A N 1
ATOM 546 C CA . ALA A 1 71 ? 11.75 -15.438 -11.898 1 96.62 71 ALA A CA 1
ATOM 547 C C . ALA A 1 71 ? 12.039 -15.156 -10.43 1 96.62 71 ALA A C 1
ATOM 549 O O . ALA A 1 71 ? 13.195 -15.203 -10 1 96.62 71 ALA A O 1
ATOM 550 N N . LEU A 1 72 ? 10.953 -14.711 -9.734 1 96.44 72 LEU A N 1
ATOM 551 C CA . LEU A 1 72 ? 10.93 -14.547 -8.289 1 96.44 72 LEU A CA 1
ATOM 552 C C . LEU A 1 72 ? 9.938 -15.516 -7.648 1 96.44 72 LEU A C 1
ATOM 554 O O . LEU A 1 72 ? 8.781 -15.602 -8.078 1 96.44 72 LEU A O 1
ATOM 558 N N . LYS A 1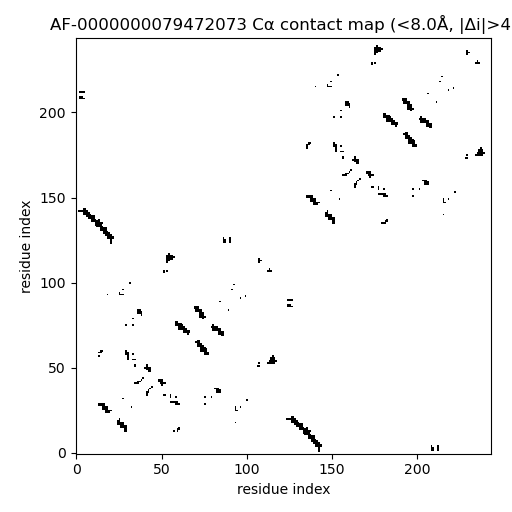 73 ? 10.469 -16.297 -6.77 1 96.75 73 LYS A N 1
ATOM 559 C CA . LYS A 1 73 ? 9.586 -17.094 -5.934 1 96.75 73 LYS A CA 1
ATOM 560 C C . LYS A 1 73 ? 9.172 -16.328 -4.68 1 96.75 73 LYS A C 1
ATOM 562 O O . LYS A 1 73 ? 10.016 -15.812 -3.951 1 96.75 73 LYS A O 1
ATOM 567 N N . ILE A 1 74 ? 7.848 -16.312 -4.469 1 97.31 74 ILE A N 1
ATOM 568 C CA . ILE A 1 74 ? 7.316 -15.602 -3.318 1 97.31 74 ILE A CA 1
ATOM 569 C C . ILE A 1 74 ? 6.57 -16.578 -2.402 1 97.31 74 ILE A C 1
ATOM 571 O O . ILE A 1 74 ? 5.73 -17.344 -2.863 1 97.31 74 ILE A O 1
ATOM 575 N N . SER A 1 75 ? 6.918 -16.5 -1.112 1 97.88 75 SER A N 1
ATOM 576 C CA . SER A 1 75 ? 6.223 -17.281 -0.102 1 97.88 75 SER A CA 1
ATOM 577 C C . SER A 1 75 ? 5.336 -16.406 0.772 1 97.88 75 SER A C 1
ATOM 579 O O . SER A 1 75 ? 5.719 -15.297 1.139 1 97.88 75 SER A O 1
ATOM 581 N N . PHE A 1 76 ? 4.203 -17 1.13 1 97.56 76 PHE A N 1
ATOM 582 C CA . PHE A 1 76 ? 3.209 -16.219 1.859 1 97.56 76 PHE A CA 1
ATOM 583 C C . PHE A 1 76 ? 2.898 -16.859 3.207 1 97.56 76 PHE A C 1
ATOM 585 O O . PHE A 1 76 ? 3.109 -18.062 3.393 1 97.56 76 PHE A O 1
ATOM 592 N N . SER A 1 77 ? 2.387 -16.062 4.117 1 97.56 77 SER A N 1
ATOM 593 C CA . SER A 1 77 ? 2.146 -16.453 5.5 1 97.56 77 SER A CA 1
ATOM 594 C C . SER A 1 77 ? 1.01 -17.453 5.602 1 97.56 77 SER A C 1
ATOM 596 O O . SER A 1 77 ? 0.839 -18.109 6.633 1 97.56 77 SER A O 1
ATOM 598 N N . ASP A 1 78 ? 0.169 -17.594 4.547 1 96.69 78 ASP A N 1
ATOM 599 C CA . ASP A 1 78 ? -0.915 -18.562 4.578 1 96.69 78 ASP A CA 1
ATOM 600 C C . ASP A 1 78 ? -0.448 -19.922 4.055 1 96.69 78 ASP A C 1
ATOM 602 O O . ASP A 1 78 ? -1.262 -20.812 3.82 1 96.69 78 ASP A O 1
ATOM 606 N N . GLY A 1 79 ? 0.819 -20 3.801 1 96.81 79 GLY A N 1
ATOM 607 C CA . GLY A 1 79 ? 1.4 -21.281 3.406 1 96.81 79 GLY A CA 1
ATOM 608 C C . GLY A 1 79 ? 1.582 -21.406 1.906 1 96.81 79 GLY A C 1
ATOM 609 O O . GLY A 1 79 ? 2.209 -22.359 1.435 1 96.81 79 GLY A O 1
ATOM 610 N N . HIS A 1 80 ? 1.062 -20.453 1.122 1 96.5 80 HIS A N 1
ATOM 611 C CA . HIS A 1 80 ? 1.219 -20.484 -0.328 1 96.5 80 HIS A CA 1
ATOM 612 C C . HIS A 1 80 ? 2.656 -20.172 -0.733 1 96.5 80 HIS A C 1
ATOM 614 O O . HIS A 1 80 ? 3.203 -19.141 -0.349 1 96.5 80 HIS A O 1
ATOM 620 N N . ASP A 1 81 ? 3.24 -21.047 -1.499 1 93.5 81 ASP A N 1
ATOM 621 C CA . ASP A 1 81 ? 4.633 -20.844 -1.89 1 93.5 81 ASP A CA 1
ATOM 622 C C . ASP A 1 81 ? 4.914 -21.453 -3.258 1 93.5 81 ASP A C 1
ATOM 624 O O . ASP A 1 81 ? 6.07 -21.688 -3.617 1 93.5 81 ASP A O 1
ATOM 628 N N . SER A 1 82 ? 3.947 -21.703 -3.916 1 84.12 82 SER A N 1
ATOM 629 C CA . SER A 1 82 ? 4.133 -22.453 -5.152 1 84.12 82 SER A CA 1
ATOM 630 C C . SER A 1 82 ? 4.121 -21.531 -6.367 1 84.12 82 SER A C 1
ATOM 632 O O . SER A 1 82 ? 4.273 -22 -7.5 1 84.12 82 SER A O 1
ATOM 634 N N . GLY A 1 83 ? 4.027 -20.375 -6.23 1 87.19 83 GLY A N 1
ATOM 635 C CA . GLY A 1 83 ? 3.971 -19.484 -7.371 1 87.19 83 GLY A CA 1
ATOM 636 C C . GLY A 1 83 ? 5.328 -18.938 -7.777 1 87.19 83 GLY A C 1
ATOM 637 O O . GLY A 1 83 ? 6.078 -18.438 -6.938 1 87.19 83 GLY A O 1
ATOM 638 N N . LEU A 1 84 ? 5.664 -19.156 -9.102 1 94.38 84 LEU A N 1
ATOM 639 C CA . LEU A 1 84 ? 6.832 -18.5 -9.688 1 94.38 84 LEU A CA 1
ATOM 640 C C . LEU A 1 84 ? 6.418 -17.297 -10.531 1 94.38 84 LEU A C 1
ATOM 642 O O . LEU A 1 84 ? 5.758 -17.453 -11.555 1 94.38 84 LEU A O 1
ATOM 646 N N . TYR A 1 85 ? 6.863 -16.172 -10.062 1 97.81 85 TYR A N 1
ATOM 647 C CA . TYR A 1 85 ? 6.559 -14.938 -10.781 1 97.81 85 TYR A CA 1
ATOM 648 C C . TYR A 1 85 ? 7.684 -14.578 -11.742 1 97.81 85 TYR A C 1
ATOM 650 O O . TYR A 1 85 ? 8.719 -14.055 -11.336 1 97.81 85 TYR A O 1
ATOM 658 N N . ASP A 1 86 ? 7.441 -14.875 -12.977 1 96.88 86 ASP A N 1
ATOM 659 C CA . ASP A 1 86 ? 8.508 -14.477 -13.891 1 96.88 86 ASP A CA 1
ATOM 660 C C . ASP A 1 86 ? 8.508 -12.969 -14.109 1 96.88 86 ASP A C 1
ATOM 662 O O . ASP A 1 86 ? 7.566 -12.273 -13.719 1 96.88 86 ASP A O 1
ATOM 666 N N . TRP A 1 87 ? 9.586 -12.453 -14.672 1 97 87 TRP A N 1
ATOM 667 C CA . TRP A 1 87 ? 9.773 -11.008 -14.742 1 97 87 TRP A CA 1
ATOM 668 C C . TRP A 1 87 ? 8.68 -10.359 -15.578 1 97 87 TRP A C 1
ATOM 670 O O . TRP A 1 87 ? 8.188 -9.273 -15.242 1 97 87 TRP A O 1
ATOM 680 N N . ASP A 1 88 ? 8.297 -10.938 -16.641 1 97.19 88 ASP A N 1
ATOM 681 C CA . ASP A 1 88 ? 7.238 -10.383 -17.484 1 97.19 88 ASP A CA 1
ATOM 682 C C . ASP A 1 88 ? 5.922 -10.297 -16.703 1 97.19 88 ASP A C 1
ATOM 684 O O . ASP A 1 88 ? 5.219 -9.289 -16.781 1 97.19 88 ASP A O 1
ATOM 688 N N . TYR A 1 89 ? 5.609 -11.375 -16.016 1 97.19 89 TYR A N 1
ATOM 689 C CA . TYR A 1 89 ? 4.371 -11.391 -15.242 1 97.19 89 TYR A CA 1
ATOM 690 C C . TYR A 1 89 ? 4.398 -10.344 -14.141 1 97.19 89 TYR A C 1
ATOM 692 O O . TYR A 1 89 ? 3.434 -9.594 -13.953 1 97.19 89 TYR A O 1
ATOM 700 N N . LEU A 1 90 ? 5.527 -10.219 -13.445 1 97.44 90 LEU A N 1
ATOM 701 C CA . LEU A 1 90 ? 5.668 -9.227 -12.383 1 97.44 90 LEU A CA 1
ATOM 702 C C . LEU A 1 90 ? 5.527 -7.812 -12.938 1 97.44 90 LEU A C 1
ATOM 704 O O . LEU A 1 90 ? 4.898 -6.957 -12.312 1 97.44 90 LEU A O 1
ATOM 708 N N . HIS A 1 91 ? 6.09 -7.66 -14.07 1 98 91 HIS A N 1
ATOM 709 C CA . HIS A 1 91 ? 5.965 -6.355 -14.711 1 98 91 HIS A CA 1
ATOM 710 C C . HIS A 1 91 ? 4.508 -6.031 -15.016 1 98 91 HIS A C 1
ATOM 712 O O . HIS A 1 91 ? 4.047 -4.914 -14.766 1 98 91 HIS A O 1
ATOM 718 N N . GLY A 1 92 ? 3.832 -6.965 -15.516 1 97.62 92 GLY A N 1
ATOM 719 C CA . GLY A 1 92 ? 2.408 -6.805 -15.773 1 97.62 92 GLY A CA 1
ATOM 720 C C . GLY A 1 92 ? 1.613 -6.496 -14.516 1 97.62 92 GLY A C 1
ATOM 721 O O . GLY A 1 92 ? 0.732 -5.637 -14.531 1 97.62 92 GLY A O 1
ATOM 722 N N . LEU A 1 93 ? 1.865 -7.195 -13.5 1 97.88 93 LEU A N 1
ATOM 723 C CA . LEU A 1 93 ? 1.214 -6.922 -12.219 1 97.88 93 LEU A CA 1
ATOM 724 C C . LEU A 1 93 ? 1.509 -5.5 -11.758 1 97.88 93 LEU A C 1
ATOM 726 O O . LEU A 1 93 ? 0.603 -4.781 -11.328 1 97.88 93 LEU A O 1
ATOM 730 N N . ALA A 1 94 ? 2.756 -5.102 -11.867 1 97.31 94 ALA A N 1
ATOM 731 C CA . ALA A 1 94 ? 3.193 -3.793 -11.383 1 97.31 94 ALA A CA 1
ATOM 732 C C . ALA A 1 94 ? 2.49 -2.67 -12.141 1 97.31 94 ALA A C 1
ATOM 734 O O . ALA A 1 94 ? 2.025 -1.701 -11.539 1 97.31 94 ALA A O 1
ATOM 735 N N . TYR A 1 95 ? 2.334 -2.789 -13.352 1 96.38 95 TYR A N 1
ATOM 736 C CA . TYR A 1 95 ? 1.816 -1.698 -14.172 1 96.38 95 TYR A CA 1
ATOM 737 C C . TYR A 1 95 ? 0.313 -1.837 -14.383 1 96.38 95 TYR A C 1
ATOM 739 O O . TYR A 1 95 ? -0.352 -0.887 -14.805 1 96.38 95 TYR A O 1
ATOM 747 N N . GLY A 1 96 ? -0.205 -2.936 -14.078 1 96.62 96 GLY A N 1
ATOM 748 C CA . GLY A 1 96 ? -1.642 -3.148 -14.156 1 96.62 96 GLY A CA 1
ATOM 749 C C . GLY A 1 96 ? -2.314 -3.176 -12.797 1 96.62 96 GLY A C 1
ATOM 750 O O . GLY A 1 96 ? -3.488 -3.539 -12.688 1 96.62 96 GLY A O 1
ATOM 751 N N . ARG A 1 97 ? -1.672 -2.771 -11.797 1 95.56 97 ARG A N 1
ATOM 752 C CA . ARG A 1 97 ? -2.057 -2.98 -10.406 1 95.56 97 ARG A CA 1
ATOM 753 C C . ARG A 1 97 ? -3.465 -2.457 -10.141 1 95.56 97 ARG A C 1
ATOM 755 O O . ARG A 1 97 ? -4.332 -3.197 -9.68 1 95.56 97 ARG A O 1
ATOM 762 N N . ASP A 1 98 ? -3.781 -1.235 -10.531 1 90.94 98 ASP A N 1
ATOM 763 C CA . ASP A 1 98 ? -5.051 -0.612 -10.164 1 90.94 98 ASP A CA 1
ATOM 764 C C . ASP A 1 98 ? -6.219 -1.301 -10.859 1 90.94 98 ASP A C 1
ATOM 766 O O . ASP A 1 98 ? -7.234 -1.604 -10.227 1 90.94 98 ASP A O 1
ATOM 770 N N . THR A 1 99 ? -6.047 -1.532 -12.086 1 95.25 99 THR A N 1
ATOM 771 C CA . THR A 1 99 ? -7.109 -2.172 -12.859 1 95.25 99 THR A CA 1
ATOM 772 C C . THR A 1 99 ? -7.355 -3.592 -12.359 1 95.25 99 THR A C 1
ATOM 774 O O . THR A 1 99 ? -8.508 -3.998 -12.172 1 95.25 99 THR A O 1
ATOM 777 N N . MET A 1 100 ? -6.324 -4.32 -12.148 1 96.69 100 MET A N 1
ATOM 778 C CA . MET A 1 100 ? -6.445 -5.703 -11.695 1 96.69 100 MET A CA 1
ATOM 779 C C . MET A 1 100 ? -7.027 -5.77 -10.289 1 96.69 100 MET A C 1
ATOM 781 O O . MET A 1 100 ? -7.809 -6.668 -9.977 1 96.69 100 MET A O 1
ATOM 785 N N . TRP A 1 101 ? -6.676 -4.832 -9.516 1 94.5 101 TRP A N 1
ATOM 786 C CA . TRP A 1 101 ? -7.211 -4.77 -8.156 1 94.5 101 TRP A CA 1
ATOM 787 C C . TRP A 1 101 ? -8.719 -4.516 -8.18 1 94.5 101 TRP A C 1
ATOM 789 O O . TRP A 1 101 ? -9.477 -5.195 -7.48 1 94.5 101 TRP A O 1
ATOM 799 N N . GLN A 1 102 ? -9.109 -3.543 -8.945 1 92.81 102 GLN A N 1
ATOM 800 C CA . GLN A 1 102 ? -10.539 -3.229 -9.031 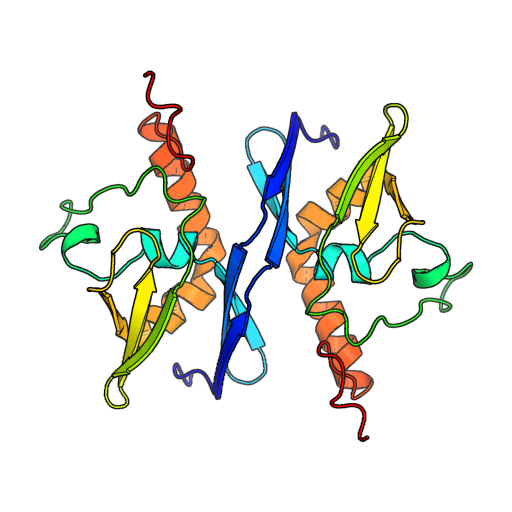1 92.81 102 GLN A CA 1
ATOM 801 C C . GLN A 1 102 ? -11.336 -4.43 -9.531 1 92.81 102 GLN A C 1
ATOM 803 O O . GLN A 1 102 ? -12.43 -4.699 -9.039 1 92.81 102 GLN A O 1
ATOM 808 N N . LYS A 1 103 ? -10.789 -5.086 -10.477 1 95.38 103 LYS A N 1
ATOM 809 C CA . LYS A 1 103 ? -11.453 -6.285 -10.984 1 95.38 103 LYS A CA 1
ATOM 810 C C . LYS A 1 103 ? -11.609 -7.332 -9.883 1 95.38 103 LYS A C 1
ATOM 812 O O . LYS A 1 103 ? -12.656 -7.969 -9.781 1 95.38 103 LYS A O 1
ATOM 817 N N . TYR A 1 104 ? -10.578 -7.504 -9.102 1 95.56 104 TYR A N 1
ATOM 818 C CA . TYR A 1 104 ? -10.625 -8.438 -7.98 1 95.56 104 TYR A CA 1
ATOM 819 C C . TYR A 1 104 ? -11.711 -8.047 -6.984 1 95.56 104 TYR A C 1
ATOM 821 O O . TYR A 1 104 ? -12.5 -8.891 -6.555 1 95.56 104 TYR A O 1
ATOM 829 N N . LEU A 1 105 ? -11.781 -6.797 -6.719 1 92.69 105 LEU A N 1
ATOM 830 C CA . LEU A 1 105 ? -12.789 -6.305 -5.785 1 92.69 105 LEU A CA 1
ATOM 831 C C . LEU A 1 105 ? -14.195 -6.5 -6.352 1 92.69 105 LEU A C 1
ATOM 833 O O . LEU A 1 105 ? -15.117 -6.871 -5.625 1 92.69 105 LEU A O 1
ATOM 837 N N . ASP A 1 106 ? -14.352 -6.262 -7.629 1 94.25 106 ASP A N 1
ATOM 838 C CA . ASP A 1 106 ? -15.641 -6.465 -8.289 1 94.25 106 ASP A CA 1
ATO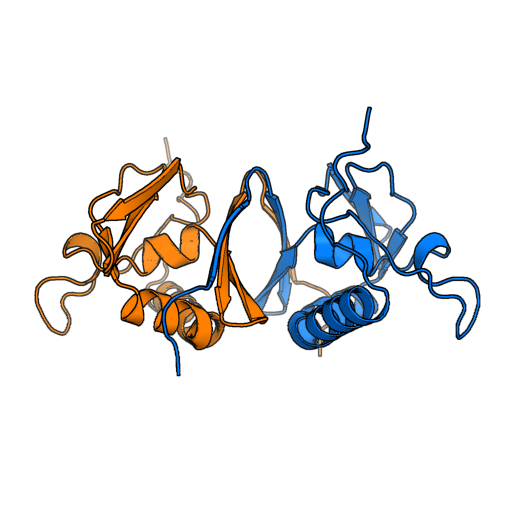M 839 C C . ASP A 1 106 ? -16.062 -7.926 -8.219 1 94.25 106 ASP A C 1
ATOM 841 O O . ASP A 1 106 ? -17.25 -8.227 -7.988 1 94.25 106 ASP A O 1
ATOM 845 N N . ARG A 1 107 ? -15.109 -8.805 -8.445 1 95.44 107 ARG A N 1
ATOM 846 C CA . ARG A 1 107 ? -15.398 -10.234 -8.383 1 95.44 107 ARG A CA 1
ATOM 847 C C . ARG A 1 107 ? -15.812 -10.648 -6.973 1 95.44 107 ARG A C 1
ATOM 849 O O . ARG A 1 107 ? -16.734 -11.453 -6.801 1 95.44 107 ARG A O 1
ATOM 856 N N . LEU A 1 108 ? -15.133 -10.141 -6.016 1 94.31 108 LEU A N 1
ATOM 857 C CA . LEU A 1 108 ? -15.5 -10.414 -4.633 1 94.31 108 LEU A CA 1
ATOM 858 C C . LEU A 1 108 ? -16.938 -9.961 -4.355 1 94.31 108 LEU A C 1
ATOM 860 O O . LEU A 1 108 ? -17.719 -10.711 -3.777 1 94.31 108 LEU A O 1
ATOM 864 N N . ALA A 1 109 ? -17.25 -8.773 -4.77 1 91.88 109 ALA A N 1
ATOM 865 C CA . ALA A 1 109 ? -18.594 -8.227 -4.562 1 91.88 109 ALA A CA 1
ATOM 866 C C . ALA A 1 109 ? -19.641 -9.086 -5.258 1 91.88 109 ALA A C 1
ATOM 868 O O . ALA A 1 109 ? -20.672 -9.414 -4.664 1 91.88 109 ALA A O 1
ATOM 869 N N . ALA A 1 110 ? -19.438 -9.469 -6.465 1 95.25 110 ALA A N 1
ATOM 870 C CA . ALA A 1 110 ? -20.359 -10.273 -7.246 1 95.25 110 ALA A CA 1
ATOM 871 C C . ALA A 1 110 ? -20.594 -11.633 -6.586 1 95.25 110 ALA A C 1
ATOM 873 O O . ALA A 1 110 ? -21.703 -12.188 -6.656 1 95.25 110 ALA A O 1
ATOM 874 N N . ALA A 1 111 ? -19.594 -12.117 -5.887 1 95.31 111 ALA A N 1
ATOM 875 C CA . ALA A 1 111 ? -19.656 -13.43 -5.246 1 95.31 111 ALA A CA 1
ATOM 876 C C . ALA A 1 111 ? -20.188 -13.312 -3.818 1 95.31 111 ALA A C 1
ATOM 878 O O . ALA A 1 111 ? -20.391 -14.32 -3.139 1 95.31 111 ALA A O 1
ATOM 879 N N . GLY A 1 112 ? -20.359 -12.078 -3.369 1 93.94 112 GLY A N 1
ATOM 880 C CA . GLY A 1 112 ? -20.734 -11.883 -1.979 1 93.94 112 GLY A CA 1
ATOM 881 C C . GLY A 1 112 ? -19.641 -12.297 -1.005 1 93.94 112 GLY A C 1
ATOM 882 O O . GLY A 1 112 ? -19.938 -12.703 0.121 1 93.94 112 GLY A O 1
ATOM 883 N N . ALA A 1 113 ? -18.438 -12.25 -1.443 1 93.62 113 ALA A N 1
ATOM 884 C CA . ALA A 1 113 ? -17.297 -12.68 -0.627 1 93.62 113 ALA A CA 1
ATOM 885 C C . ALA A 1 113 ? -16.516 -11.477 -0.093 1 93.62 113 ALA A C 1
ATOM 887 O O . ALA A 1 113 ? -16.766 -10.336 -0.502 1 93.62 113 ALA A O 1
ATOM 888 N N . SER A 1 114 ? -15.633 -11.797 0.908 1 91.81 114 SER A N 1
ATOM 889 C CA . SER A 1 114 ? -14.859 -10.742 1.55 1 91.81 114 SER A CA 1
ATOM 890 C C . SER A 1 114 ? -13.359 -11 1.436 1 91.81 114 SER A C 1
ATOM 892 O O . SER A 1 114 ? -12.93 -12.156 1.39 1 91.81 114 SER A O 1
ATOM 894 N N . ARG A 1 115 ? -12.633 -9.906 1.394 1 92.38 115 ARG A N 1
ATOM 895 C CA . ARG A 1 115 ? -11.172 -10.016 1.457 1 92.38 115 ARG A CA 1
ATOM 896 C C . ARG A 1 115 ? -10.719 -10.391 2.861 1 92.38 115 ARG A C 1
ATOM 898 O O . ARG A 1 115 ? -9.57 -10.797 3.055 1 92.38 115 ARG A O 1
ATOM 905 N N . PHE A 1 116 ? -11.531 -10.117 3.826 1 88.38 116 PHE A N 1
ATOM 906 C CA . PHE A 1 116 ? -11.195 -10.414 5.215 1 88.38 116 PHE A CA 1
ATOM 907 C C . PHE A 1 116 ? -11.703 -11.789 5.613 1 88.38 116 PHE A C 1
ATOM 909 O O . PHE A 1 116 ? -12.797 -12.203 5.211 1 88.38 116 PHE A O 1
ATOM 916 N N . ALA A 1 117 ? -10.797 -12.531 6.379 1 81.5 117 ALA A N 1
ATOM 917 C CA . ALA A 1 117 ? -11.211 -13.859 6.828 1 81.5 117 ALA A CA 1
ATOM 918 C C . ALA A 1 117 ? -12.43 -13.773 7.742 1 81.5 117 ALA A C 1
ATOM 920 O O . ALA A 1 117 ? -12.539 -12.859 8.562 1 81.5 117 ALA A O 1
ATOM 921 N N . GLY A 1 118 ? -13.625 -14.266 7.27 1 68.94 118 GLY A N 1
ATOM 922 C CA . GLY A 1 118 ? -14.82 -14.273 8.102 1 68.94 118 GLY A CA 1
ATOM 923 C C . GLY A 1 118 ? -14.555 -14.742 9.516 1 68.94 118 GLY A C 1
ATOM 924 O O . GLY A 1 118 ? -13.547 -15.398 9.781 1 68.94 118 GLY A O 1
ATOM 925 N N . LYS A 1 119 ? -15.07 -13.906 10.695 1 50.62 119 LYS A N 1
ATOM 926 C CA . LYS A 1 119 ? -15.164 -14.547 12.008 1 50.62 119 LYS A CA 1
ATOM 927 C C . LYS A 1 119 ? -15.68 -15.977 11.875 1 50.62 119 LYS A C 1
ATOM 929 O O . LYS A 1 119 ? -16.781 -16.203 11.359 1 50.62 119 LYS A O 1
ATOM 934 N N . GLN A 1 120 ? -14.883 -17 11.555 1 34.72 120 GLN A N 1
ATOM 935 C CA . GLN A 1 120 ? -15.414 -18.328 11.82 1 34.72 120 GLN A CA 1
ATOM 936 C C . GLN A 1 120 ? -16.156 -18.359 13.148 1 34.72 120 GLN A C 1
ATOM 938 O O . GLN A 1 120 ? -15.633 -17.922 14.172 1 34.72 120 GLN A O 1
ATOM 943 N N . GLY A 1 121 ? -17.484 -18.203 13.148 1 29.14 121 GLY A N 1
ATOM 944 C CA . GLY A 1 121 ? -18.266 -18.625 14.297 1 29.14 121 GLY A CA 1
ATOM 945 C C . GLY A 1 121 ? -17.703 -19.859 14.977 1 29.14 121 GLY A C 1
ATOM 946 O O . GLY A 1 121 ? -17.594 -20.922 14.367 1 29.14 121 GLY A O 1
ATOM 947 N N . SER A 1 122 ? -16.578 -19.703 15.789 1 24.16 122 SER A N 1
ATOM 948 C CA . SER A 1 122 ? -16.75 -20.719 16.812 1 24.16 122 SER A CA 1
ATOM 949 C C . SER A 1 122 ? -18.047 -20.547 17.578 1 24.16 122 SER A C 1
ATOM 951 O O . SER A 1 122 ? -18.516 -19.422 17.766 1 24.16 122 SER A O 1
ATOM 953 N N . MET B 1 1 ? 11.297 -2.227 -23.75 1 62.44 1 MET B N 1
ATOM 954 C CA . MET B 1 1 ? 11.117 -1.794 -22.359 1 62.44 1 MET B CA 1
ATOM 955 C C . MET B 1 1 ? 11.586 -2.867 -21.391 1 62.44 1 MET B C 1
ATOM 957 O O . MET B 1 1 ? 11.43 -4.062 -21.656 1 62.44 1 MET B O 1
ATOM 961 N N . ASN B 1 2 ? 12.641 -2.592 -20.594 1 83.44 2 ASN B N 1
ATOM 962 C CA . ASN B 1 2 ? 13.242 -3.58 -19.703 1 83.44 2 ASN B CA 1
ATOM 963 C C . ASN B 1 2 ? 12.281 -4.016 -18.609 1 83.44 2 ASN B C 1
ATOM 965 O O . ASN B 1 2 ? 11.898 -3.209 -17.75 1 83.44 2 ASN B O 1
ATOM 969 N N . ASN B 1 3 ? 11.75 -5.25 -18.766 1 92.5 3 ASN B N 1
ATOM 970 C CA . ASN B 1 3 ? 10.75 -5.77 -17.828 1 92.5 3 ASN B CA 1
ATOM 971 C C . ASN B 1 3 ? 11.406 -6.383 -16.594 1 92.5 3 ASN B C 1
ATOM 973 O O . ASN B 1 3 ? 10.727 -7.008 -15.781 1 92.5 3 ASN B O 1
ATOM 977 N N . ILE B 1 4 ? 12.648 -6.168 -16.453 1 93.19 4 ILE B N 1
ATOM 978 C CA . ILE B 1 4 ? 13.352 -6.648 -15.266 1 93.19 4 ILE B CA 1
ATOM 979 C C . ILE B 1 4 ? 13.578 -5.492 -14.289 1 93.19 4 ILE B C 1
ATOM 981 O O . ILE B 1 4 ? 14.188 -4.484 -14.648 1 93.19 4 ILE B O 1
ATOM 985 N N . PRO B 1 5 ? 13.07 -5.668 -13.086 1 95.19 5 PRO B N 1
ATOM 986 C CA . PRO B 1 5 ? 13.32 -4.586 -12.141 1 95.19 5 PRO B CA 1
ATOM 987 C C . PRO B 1 5 ? 14.805 -4.418 -11.812 1 95.19 5 PRO B C 1
ATOM 989 O O . PRO B 1 5 ? 15.539 -5.406 -11.719 1 95.19 5 PRO B O 1
ATOM 992 N N . VAL B 1 6 ? 15.25 -3.207 -11.625 1 94.19 6 VAL B N 1
ATOM 993 C CA . VAL B 1 6 ? 16.641 -2.922 -11.312 1 94.19 6 VAL B CA 1
ATOM 994 C C . VAL B 1 6 ? 16.875 -3.014 -9.805 1 94.19 6 VAL B C 1
ATOM 996 O O . VAL B 1 6 ? 18.016 -3.084 -9.344 1 94.19 6 VAL B O 1
ATOM 999 N N . GLU B 1 7 ? 15.812 -2.98 -9.031 1 92.56 7 GLU B N 1
ATOM 1000 C CA . GLU B 1 7 ? 15.867 -3.119 -7.578 1 92.56 7 GLU B CA 1
ATOM 1001 C C . GLU B 1 7 ? 14.633 -3.832 -7.039 1 92.56 7 GLU B C 1
ATOM 1003 O O . GLU B 1 7 ? 13.516 -3.596 -7.516 1 92.56 7 GLU B O 1
ATOM 1008 N N . ILE B 1 8 ? 14.844 -4.773 -6.066 1 94.19 8 ILE B N 1
ATOM 1009 C CA . ILE B 1 8 ? 13.773 -5.469 -5.355 1 94.19 8 ILE B CA 1
ATOM 1010 C C . ILE B 1 8 ? 13.93 -5.25 -3.854 1 94.19 8 ILE B C 1
ATOM 1012 O O . ILE B 1 8 ? 14.984 -5.512 -3.285 1 94.19 8 ILE B O 1
ATOM 1016 N N . ARG B 1 9 ? 12.898 -4.719 -3.23 1 92 9 ARG B N 1
ATOM 1017 C CA . ARG B 1 9 ? 12.914 -4.488 -1.789 1 92 9 ARG B CA 1
ATOM 1018 C C . ARG B 1 9 ? 11.617 -4.98 -1.144 1 92 9 ARG B C 1
ATOM 1020 O O . ARG B 1 9 ? 10.531 -4.781 -1.688 1 92 9 ARG B O 1
ATOM 1027 N N . LEU B 1 10 ? 11.805 -5.684 -0.078 1 94.12 10 LEU B N 1
ATOM 1028 C CA . LEU B 1 10 ? 10.656 -6.055 0.735 1 94.12 10 LEU B CA 1
ATOM 1029 C C . LEU B 1 10 ? 10.523 -5.137 1.947 1 94.12 10 LEU B C 1
ATOM 1031 O O . LEU B 1 10 ? 11.438 -5.059 2.77 1 94.12 10 LEU B O 1
ATOM 1035 N N . LEU B 1 11 ? 9.422 -4.402 2.008 1 90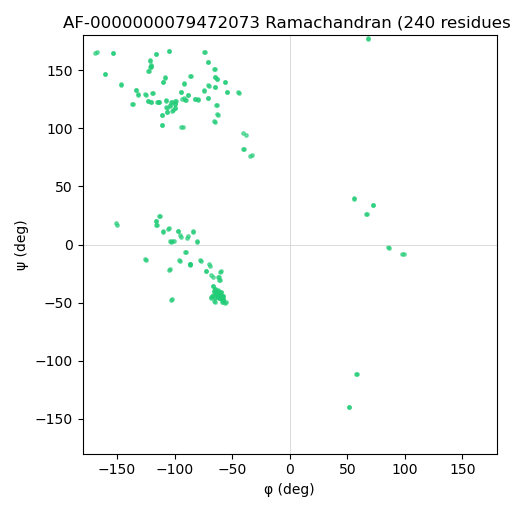.56 11 LEU B N 1
ATOM 1036 C CA . LEU B 1 11 ? 9.109 -3.582 3.174 1 90.56 11 LEU B CA 1
ATOM 1037 C C . LEU B 1 11 ? 8.211 -4.336 4.145 1 90.56 11 LEU B C 1
ATOM 1039 O O . LEU B 1 11 ? 7.195 -4.914 3.74 1 90.56 11 LEU B O 1
ATOM 1043 N N . LYS B 1 12 ? 8.594 -4.324 5.402 1 91.56 12 LYS B N 1
ATOM 1044 C CA . LYS B 1 12 ? 7.84 -5.047 6.422 1 91.56 12 LYS B CA 1
ATOM 1045 C C . LYS B 1 12 ? 7.25 -4.09 7.453 1 91.56 12 LYS B C 1
ATOM 1047 O O . LYS B 1 12 ? 7.633 -2.92 7.508 1 91.56 12 LYS B O 1
ATOM 1052 N N . ASN B 1 13 ? 6.293 -4.609 8.219 1 89.62 13 ASN B N 1
ATOM 1053 C CA . ASN B 1 13 ? 5.664 -3.939 9.359 1 89.62 13 ASN B CA 1
ATOM 1054 C C . ASN B 1 13 ? 5.062 -2.596 8.953 1 89.62 13 ASN B C 1
ATOM 1056 O O . ASN B 1 13 ? 5.18 -1.612 9.68 1 89.62 13 ASN B O 1
ATOM 1060 N N . ARG B 1 14 ? 4.5 -2.654 7.781 1 89.94 14 ARG B N 1
ATOM 1061 C CA . ARG B 1 14 ? 3.891 -1.42 7.301 1 89.94 14 ARG B CA 1
ATOM 1062 C C . ARG B 1 14 ? 2.463 -1.276 7.812 1 89.94 14 ARG B C 1
ATOM 1064 O O . ARG B 1 14 ? 1.783 -2.275 8.062 1 89.94 14 ARG B O 1
ATOM 1071 N N . THR B 1 15 ? 2.119 -0.039 8.062 1 93.31 15 THR B N 1
ATOM 1072 C CA . THR B 1 15 ? 0.734 0.276 8.391 1 93.31 15 THR B CA 1
ATOM 1073 C C . THR B 1 15 ? 0.068 1.052 7.262 1 93.31 15 THR B C 1
ATOM 1075 O O . THR B 1 15 ? 0.693 1.913 6.641 1 93.31 15 THR B O 1
ATOM 1078 N N . VAL B 1 16 ? -1.205 0.696 7.004 1 94.94 16 VAL B N 1
ATOM 1079 C CA . VAL B 1 16 ? -1.973 1.297 5.918 1 94.94 16 VAL B CA 1
ATOM 1080 C C . VAL B 1 16 ? -3.346 1.726 6.43 1 94.94 16 VAL B C 1
ATOM 1082 O O . VAL B 1 16 ? -4.031 0.954 7.105 1 94.94 16 VAL B O 1
ATOM 1085 N N . LEU B 1 17 ? -3.672 2.986 6.148 1 96.38 17 LEU B N 1
ATOM 1086 C CA . LEU B 1 17 ? -5.008 3.49 6.438 1 96.38 17 LEU B CA 1
ATOM 1087 C C . LEU B 1 17 ? -5.941 3.277 5.25 1 96.38 17 LEU B C 1
ATOM 1089 O O . LEU B 1 17 ? -5.629 3.686 4.129 1 96.38 17 LEU B O 1
ATOM 1093 N N . VAL B 1 18 ? -7.051 2.605 5.516 1 93.88 18 VAL B N 1
ATOM 1094 C CA . VAL B 1 18 ? -8.047 2.402 4.469 1 93.88 18 VAL B CA 1
ATOM 1095 C C . VAL B 1 18 ? -9.266 3.291 4.734 1 93.88 18 VAL B C 1
ATOM 1097 O O . VAL B 1 18 ? -9.883 3.203 5.797 1 93.88 18 VAL B O 1
ATOM 1100 N N . LEU B 1 19 ? -9.523 4.184 3.82 1 95.94 19 LEU B N 1
ATOM 1101 C CA . LEU B 1 19 ? -10.719 5.023 3.82 1 95.94 19 LEU B CA 1
ATOM 1102 C C . LEU B 1 19 ? -11.688 4.582 2.727 1 95.94 19 LEU B C 1
ATOM 1104 O O . LEU B 1 19 ? -11.32 4.523 1.552 1 95.94 19 LEU B O 1
ATOM 1108 N N . THR B 1 20 ? -12.914 4.273 3.109 1 93.44 20 THR B N 1
ATOM 1109 C CA . THR B 1 20 ? -13.906 3.857 2.123 1 93.44 20 THR B CA 1
ATOM 1110 C C . THR B 1 20 ? -14.898 4.98 1.842 1 93.44 20 THR B C 1
ATOM 1112 O O . THR B 1 20 ? -15.57 5.465 2.756 1 93.44 20 THR B O 1
ATOM 1115 N N . TYR B 1 21 ? -14.938 5.402 0.604 1 94.5 21 TYR B N 1
ATOM 1116 C CA . TYR B 1 21 ? -15.898 6.391 0.126 1 94.5 21 TYR B CA 1
ATOM 1117 C C . TYR B 1 21 ? -16.969 5.734 -0.742 1 94.5 21 TYR B C 1
ATOM 1119 O O . TYR B 1 21 ? -16.688 5.281 -1.853 1 94.5 21 TYR B O 1
ATOM 1127 N N . GLY B 1 22 ? -18.203 5.77 -0.192 1 90.75 22 GLY B N 1
ATOM 1128 C CA . GLY B 1 22 ? -19.172 4.902 -0.844 1 90.75 22 GLY B CA 1
ATOM 1129 C C . GLY B 1 22 ? -18.75 3.445 -0.86 1 90.75 22 GLY B C 1
ATOM 1130 O O . GLY B 1 22 ? -18.594 2.828 0.195 1 90.75 22 GLY B O 1
ATOM 1131 N N . ASP B 1 23 ? -18.438 2.9 -1.96 1 85.44 23 ASP B N 1
ATOM 1132 C CA . ASP B 1 23 ? -18 1.516 -2.09 1 85.44 23 ASP B CA 1
ATOM 1133 C C . ASP B 1 23 ? -16.562 1.443 -2.602 1 85.44 23 ASP B C 1
ATOM 1135 O O . ASP B 1 23 ? -16.125 0.408 -3.113 1 85.44 23 ASP B O 1
ATOM 1139 N N . GLU B 1 24 ? -15.898 2.502 -2.514 1 89.12 24 GLU B N 1
ATOM 1140 C CA . GLU B 1 24 ? -14.539 2.58 -3.055 1 89.12 24 GLU B CA 1
ATOM 1141 C C . GLU B 1 24 ? -13.508 2.695 -1.938 1 89.12 24 GLU B C 1
ATOM 1143 O O . GLU B 1 24 ? -13.32 3.771 -1.364 1 89.12 24 GLU B O 1
ATOM 1148 N N . PRO B 1 25 ? -12.836 1.612 -1.637 1 89.69 25 PRO B N 1
ATOM 1149 C CA . PRO B 1 25 ? -11.758 1.711 -0.649 1 89.69 25 PRO B CA 1
ATOM 1150 C C . PRO B 1 25 ? -10.508 2.385 -1.206 1 89.69 25 PRO B C 1
ATOM 1152 O O . PRO B 1 25 ? -10.141 2.158 -2.363 1 89.69 25 PRO B O 1
ATOM 1155 N N . LYS B 1 26 ? -9.977 3.311 -0.472 1 94 26 LYS B N 1
ATOM 1156 C CA . LYS B 1 26 ? -8.719 3.988 -0.762 1 94 26 LYS B CA 1
ATOM 1157 C C . LYS B 1 26 ? -7.66 3.652 0.284 1 94 26 LYS B C 1
ATOM 1159 O O . LYS B 1 26 ? -7.898 3.795 1.484 1 94 26 LYS B O 1
ATOM 1164 N N . GLU B 1 27 ? -6.52 3.113 -0.177 1 93.38 27 GLU B N 1
ATOM 1165 C CA . GLU B 1 27 ? -5.426 2.756 0.722 1 93.38 27 GLU B CA 1
ATOM 1166 C C . GLU B 1 27 ? -4.34 3.828 0.725 1 93.38 27 GLU B C 1
ATOM 1168 O O . GLU B 1 27 ? -3.82 4.199 -0.331 1 93.38 27 GLU B O 1
ATOM 1173 N N . LEU B 1 28 ? -4.062 4.324 1.898 1 96.88 28 LEU B N 1
ATOM 1174 C CA . LEU B 1 28 ? -3.037 5.344 2.096 1 96.88 28 LEU B CA 1
ATOM 1175 C C . LEU B 1 28 ? -1.957 4.844 3.051 1 96.88 28 LEU B C 1
ATOM 1177 O O . LEU B 1 28 ? -2.248 4.496 4.199 1 96.88 28 LEU B O 1
ATOM 1181 N N . SER B 1 29 ? -0.688 4.832 2.584 1 96.44 29 SER B N 1
ATOM 1182 C CA . SER B 1 29 ? 0.403 4.375 3.438 1 96.44 29 SER B CA 1
ATOM 1183 C C . SER B 1 29 ? 0.694 5.379 4.547 1 96.44 29 SER B C 1
ATOM 1185 O O . SER B 1 29 ? 0.399 6.566 4.41 1 96.44 29 SER B O 1
ATOM 1187 N N . ALA B 1 30 ? 1.304 4.895 5.625 1 97.44 30 ALA B N 1
ATOM 1188 C CA . ALA B 1 30 ? 1.753 5.762 6.707 1 97.44 30 ALA B CA 1
ATOM 1189 C C . ALA B 1 30 ? 2.73 6.816 6.199 1 97.44 30 ALA B C 1
ATOM 1191 O O . ALA B 1 30 ? 2.629 7.992 6.555 1 97.44 30 ALA B O 1
ATOM 1192 N N . GLU B 1 31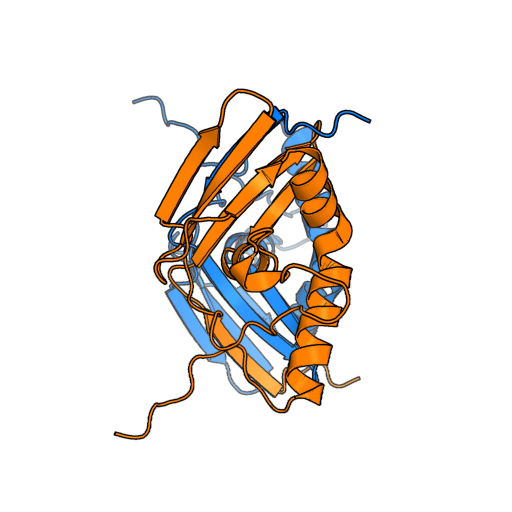 ? 3.643 6.391 5.379 1 96.69 31 GLU B N 1
ATOM 1193 C CA . GLU B 1 31 ? 4.613 7.324 4.816 1 96.69 31 GLU B CA 1
ATOM 1194 C C . GLU B 1 31 ? 3.918 8.445 4.051 1 96.69 31 GLU B C 1
ATOM 1196 O O . GLU B 1 31 ? 4.223 9.625 4.254 1 96.69 31 GLU B O 1
ATOM 1201 N N . PHE B 1 32 ? 3.018 8.039 3.199 1 97.38 32 PHE B N 1
ATOM 1202 C CA . PHE B 1 32 ? 2.311 9.023 2.385 1 97.38 32 PHE B CA 1
ATOM 1203 C C . PHE B 1 32 ? 1.583 10.031 3.266 1 97.38 32 PHE B C 1
ATOM 1205 O O . PHE B 1 32 ? 1.678 11.242 3.043 1 97.38 32 PHE B O 1
ATOM 1212 N N . LEU B 1 33 ? 0.896 9.586 4.227 1 98.19 33 LEU B N 1
ATOM 1213 C CA . LEU B 1 33 ? 0.149 10.453 5.129 1 98.19 33 LEU B CA 1
ATOM 1214 C C . LEU B 1 33 ? 1.093 11.336 5.941 1 98.19 33 LEU B C 1
ATOM 1216 O O . LEU B 1 33 ? 0.814 12.516 6.16 1 98.19 33 LEU B O 1
ATOM 1220 N N . ARG B 1 34 ? 2.234 10.812 6.359 1 98 34 ARG B N 1
ATOM 1221 C CA . ARG B 1 34 ? 3.199 11.539 7.18 1 98 34 ARG B CA 1
ATOM 1222 C C . ARG B 1 34 ? 3.832 12.68 6.391 1 98 34 ARG B C 1
ATOM 1224 O O . ARG B 1 34 ? 3.949 13.797 6.895 1 98 34 ARG B O 1
ATOM 1231 N N . VAL B 1 35 ? 4.195 12.367 5.152 1 97.5 35 VAL B N 1
ATOM 1232 C CA . VAL B 1 35 ? 4.953 13.359 4.398 1 97.5 35 VAL B CA 1
ATOM 1233 C C . VAL B 1 35 ? 4.012 14.453 3.893 1 97.5 35 VAL B C 1
ATOM 1235 O O . VAL B 1 35 ? 4.461 15.523 3.479 1 97.5 35 VAL B O 1
ATOM 1238 N N . HIS B 1 36 ? 2.715 14.211 3.947 1 97.19 36 HIS B N 1
ATOM 1239 C CA . HIS B 1 36 ? 1.718 15.195 3.549 1 97.19 36 HIS B CA 1
ATOM 1240 C C . HIS B 1 36 ? 0.903 15.672 4.746 1 97.19 36 HIS B C 1
ATOM 1242 O O . HIS B 1 36 ? -0.246 16.094 4.594 1 97.19 36 HIS B O 1
ATOM 1248 N N . SER B 1 37 ? 1.479 15.57 5.875 1 97.25 37 SER B N 1
ATOM 1249 C CA . SER B 1 37 ? 0.795 16.047 7.074 1 97.25 37 SER B CA 1
ATOM 1250 C C . SER B 1 37 ? 0.4 17.516 6.941 1 97.25 37 SER B C 1
ATOM 1252 O O . SER B 1 37 ? 1.18 18.328 6.449 1 97.25 37 SER B O 1
ATOM 1254 N N . PRO B 1 38 ? -0.818 17.844 7.426 1 95.38 38 PRO B N 1
ATOM 1255 C CA . PRO B 1 38 ? -1.261 19.234 7.355 1 95.38 38 PRO B CA 1
ATOM 1256 C C . PRO B 1 38 ? -0.672 20.109 8.469 1 95.38 38 PRO B C 1
ATOM 1258 O O . PRO B 1 38 ? -0.975 21.297 8.555 1 95.38 38 PRO B O 1
ATOM 1261 N N . SER B 1 39 ? 0.104 19.594 9.234 1 93.75 39 SER B N 1
ATOM 1262 C CA . SER B 1 39 ? 0.682 20.328 10.352 1 93.75 39 SER B CA 1
ATOM 1263 C C . SER B 1 39 ? 1.575 21.469 9.867 1 93.75 39 SER B C 1
ATOM 1265 O O . SER B 1 39 ? 2.168 21.375 8.789 1 93.75 39 SER B O 1
ATOM 1267 N N . ALA B 1 40 ? 1.64 22.469 10.672 1 90.19 40 ALA B N 1
ATOM 1268 C CA . ALA B 1 40 ? 2.494 23.625 10.359 1 90.19 40 ALA B CA 1
ATOM 1269 C C . ALA B 1 40 ? 3.955 23.188 10.234 1 90.19 40 ALA B C 1
ATOM 1271 O O . ALA B 1 40 ? 4.734 23.828 9.516 1 90.19 40 ALA B O 1
ATOM 1272 N N . GLU B 1 41 ? 4.305 22.062 10.859 1 89.38 41 GLU B N 1
ATOM 1273 C CA . GLU B 1 41 ? 5.668 21.547 10.781 1 89.38 41 GLU B CA 1
ATOM 1274 C C . GLU B 1 41 ? 6.012 21.094 9.367 1 89.38 41 GLU B C 1
ATOM 1276 O O . GLU B 1 41 ? 7.172 21.141 8.961 1 89.38 41 GLU B O 1
ATOM 1281 N N . VAL B 1 42 ? 5.09 20.703 8.617 1 92.5 42 VAL B N 1
ATOM 1282 C CA . VAL B 1 42 ? 5.285 20.188 7.262 1 92.5 42 VAL B CA 1
ATOM 1283 C C . VAL B 1 42 ? 4.926 21.266 6.242 1 92.5 42 VAL B C 1
ATOM 1285 O O . VAL B 1 42 ? 5.715 21.562 5.344 1 92.5 42 VAL B O 1
ATOM 1288 N N . ARG B 1 43 ? 3.844 21.922 6.371 1 89.5 43 ARG B N 1
ATOM 1289 C CA . ARG B 1 43 ? 3.316 22.875 5.391 1 89.5 43 ARG B CA 1
ATOM 1290 C C . ARG B 1 43 ? 3.891 24.266 5.609 1 89.5 43 ARG B C 1
ATOM 1292 O O . ARG B 1 43 ? 3.904 25.094 4.691 1 89.5 43 ARG B O 1
ATOM 1299 N N . GLY B 1 44 ? 4.375 24.438 6.672 1 83.06 44 GLY B N 1
ATOM 1300 C CA . GLY B 1 44 ? 4.777 25.797 6.977 1 83.06 44 GLY B CA 1
ATOM 1301 C C . GLY B 1 44 ? 3.605 26.75 7.137 1 83.06 44 GLY B C 1
ATOM 1302 O O . GLY B 1 44 ? 2.449 26.328 7.102 1 83.06 44 GLY B O 1
ATOM 1303 N N . HIS B 1 45 ? 3.895 28.094 7.504 1 78.75 45 HIS B N 1
ATOM 1304 C CA . HIS B 1 45 ? 2.877 29.109 7.723 1 78.75 45 HIS B CA 1
ATOM 1305 C C . HIS B 1 45 ? 2.641 29.922 6.457 1 78.75 45 HIS B C 1
ATOM 1307 O O . HIS B 1 45 ? 1.918 30.922 6.484 1 78.75 45 HIS B O 1
ATOM 1313 N N . GLY B 1 46 ? 3.264 29.5 5.391 1 70.06 46 GLY B N 1
ATOM 1314 C CA . GLY B 1 46 ? 3.111 30.297 4.188 1 70.06 46 GLY B CA 1
ATOM 1315 C C . GLY B 1 46 ? 3.609 29.594 2.938 1 70.06 46 GLY B C 1
ATOM 1316 O O . GLY B 1 46 ? 4.176 28.5 3.018 1 70.06 46 GLY B O 1
ATOM 1317 N N . VAL B 1 47 ? 3.152 30.234 1.765 1 70.19 47 VAL B N 1
ATOM 1318 C CA . VAL B 1 47 ? 3.562 29.703 0.468 1 70.19 47 VAL B CA 1
ATOM 1319 C C . VAL B 1 47 ? 5.086 29.609 0.406 1 70.19 47 VAL B C 1
ATOM 1321 O O . VAL B 1 47 ? 5.785 30.562 0.743 1 70.19 47 VAL B O 1
ATOM 1324 N N . GLY B 1 48 ? 5.598 28.453 -0.021 1 72.69 48 GLY B N 1
ATOM 1325 C CA . GLY B 1 48 ? 7.031 28.266 -0.161 1 72.69 48 GLY B CA 1
ATOM 1326 C C . GLY B 1 48 ? 7.707 27.828 1.128 1 72.69 48 GLY B C 1
ATOM 1327 O O . GLY B 1 48 ? 8.922 27.625 1.159 1 72.69 48 GLY B O 1
ATOM 1328 N N . GLN B 1 49 ? 6.941 27.75 2.117 1 76.25 49 GLN B N 1
ATOM 1329 C CA . GLN B 1 49 ? 7.551 27.422 3.402 1 76.25 49 GLN B CA 1
ATOM 1330 C C . GLN B 1 49 ? 7.43 25.922 3.699 1 76.25 49 GLN B C 1
ATOM 1332 O O . GLN B 1 49 ? 7.711 25.484 4.816 1 76.25 49 GLN B O 1
ATOM 1337 N N . ASP B 1 50 ? 7.035 25.188 2.65 1 87.25 50 ASP B N 1
ATOM 1338 C CA . ASP B 1 50 ? 6.898 23.75 2.883 1 87.25 50 ASP B CA 1
ATOM 1339 C C . ASP B 1 50 ? 8.266 23.094 3.059 1 87.25 50 ASP B C 1
ATOM 1341 O O . ASP B 1 50 ? 9.234 23.469 2.4 1 87.25 50 ASP B O 1
ATOM 1345 N N . VAL B 1 51 ? 8.344 22.188 4.051 1 91.81 51 VAL B N 1
ATOM 1346 C CA . VAL B 1 51 ? 9.562 21.438 4.348 1 91.81 51 VAL B CA 1
ATOM 1347 C C . VAL B 1 51 ? 9.477 20.047 3.754 1 91.81 51 VAL B C 1
ATOM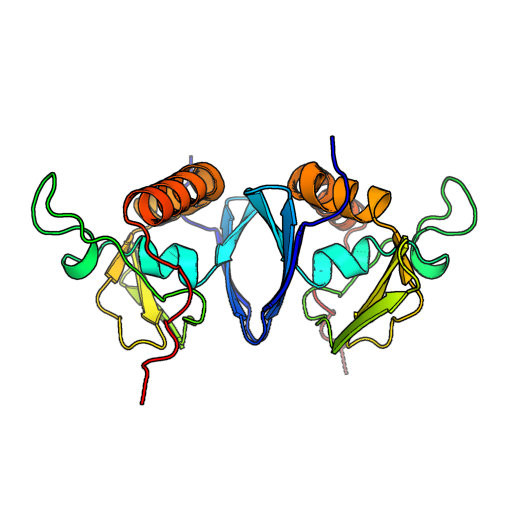 1349 O O . VAL B 1 51 ? 8.531 19.297 4.031 1 91.81 51 VAL B O 1
ATOM 1352 N N . LEU B 1 52 ? 10.445 19.781 2.885 1 95.19 52 LEU B N 1
ATOM 1353 C CA . LEU B 1 52 ? 10.523 18.438 2.328 1 95.19 52 LEU B CA 1
ATOM 1354 C C . LEU B 1 52 ? 10.812 17.406 3.42 1 95.19 52 LEU B C 1
ATOM 1356 O O . LEU B 1 52 ? 11.789 17.531 4.16 1 95.19 52 LEU B O 1
ATOM 1360 N N . GLN B 1 53 ? 9.883 16.453 3.566 1 96.25 53 GLN B N 1
ATOM 1361 C CA . GLN B 1 53 ? 10.078 15.375 4.531 1 96.25 53 GLN B CA 1
ATOM 1362 C C . GLN B 1 53 ? 10.953 14.273 3.949 1 96.25 53 GLN B C 1
ATOM 1364 O O . GLN B 1 53 ? 10.656 13.734 2.881 1 96.25 53 GLN B O 1
ATOM 1369 N N . THR B 1 54 ? 12.047 13.945 4.664 1 96.31 54 THR B N 1
ATOM 1370 C CA . THR B 1 54 ? 12.969 12.906 4.211 1 96.31 54 THR B CA 1
ATOM 1371 C C . THR B 1 54 ? 13.07 11.781 5.242 1 96.31 54 THR B C 1
ATOM 1373 O O . THR B 1 54 ? 12.758 11.984 6.414 1 96.31 54 THR B O 1
ATOM 1376 N N . GLY B 1 55 ? 13.422 10.555 4.82 1 95 55 GLY B N 1
ATOM 1377 C CA . GLY B 1 55 ? 13.688 9.461 5.742 1 95 55 GLY B CA 1
ATOM 1378 C C . GLY B 1 55 ? 12.43 8.922 6.41 1 95 55 GLY B C 1
ATOM 1379 O O . GLY B 1 55 ? 12.477 8.477 7.559 1 95 55 GLY B O 1
ATOM 1380 N N . LYS B 1 56 ? 11.312 8.938 5.664 1 96.25 56 LYS B N 1
ATOM 1381 C CA . LYS B 1 56 ? 10.062 8.602 6.336 1 96.25 56 LYS B CA 1
ATOM 1382 C C . LYS B 1 56 ? 9.523 7.25 5.867 1 96.25 56 LYS B C 1
ATOM 1384 O O . LYS B 1 56 ? 8.406 6.867 6.207 1 96.25 56 LYS B O 1
ATOM 1389 N N . ALA B 1 57 ? 10.273 6.484 5.152 1 92.31 57 ALA B N 1
ATOM 1390 C CA . ALA B 1 57 ? 9.805 5.254 4.516 1 92.31 57 ALA B CA 1
ATOM 1391 C C . ALA B 1 57 ? 9.32 4.246 5.555 1 92.31 57 ALA B C 1
ATOM 1393 O O . ALA B 1 57 ? 8.391 3.477 5.297 1 92.31 57 ALA B O 1
ATOM 1394 N N . ASP B 1 58 ? 9.898 4.332 6.793 1 92.5 58 ASP B N 1
ATOM 1395 C CA . ASP B 1 58 ? 9.609 3.293 7.777 1 92.5 58 ASP B CA 1
ATOM 1396 C C . ASP B 1 58 ? 8.602 3.785 8.812 1 92.5 58 ASP B C 1
ATOM 1398 O O . ASP B 1 58 ? 8.297 3.078 9.773 1 92.5 58 ASP B O 1
ATOM 1402 N N . VAL B 1 59 ? 8.18 4.906 8.633 1 96.31 59 VAL B N 1
ATOM 1403 C CA . VAL B 1 59 ? 7.23 5.473 9.586 1 96.31 59 VAL B CA 1
ATOM 1404 C C . VAL B 1 59 ? 5.941 4.652 9.578 1 96.31 59 VAL B C 1
ATOM 1406 O O . VAL B 1 59 ? 5.488 4.199 8.523 1 96.31 59 VAL B O 1
ATOM 1409 N N . GLN B 1 60 ? 5.352 4.484 10.797 1 96.56 60 GLN B N 1
ATOM 1410 C CA . GLN B 1 60 ? 4.098 3.764 11 1 96.56 60 GLN B CA 1
ATOM 1411 C C . GLN B 1 60 ? 3.041 4.66 11.633 1 96.56 60 GLN B C 1
ATOM 1413 O O . GLN B 1 60 ? 3.375 5.641 12.305 1 96.56 60 GLN B O 1
ATOM 1418 N N . ILE B 1 61 ? 1.782 4.363 11.375 1 97.19 61 ILE B N 1
ATOM 1419 C CA . ILE B 1 61 ? 0.697 4.977 12.133 1 97.19 61 ILE B CA 1
ATOM 1420 C C . ILE B 1 61 ? 0.53 4.266 13.477 1 97.19 61 ILE B C 1
ATOM 1422 O O . ILE B 1 61 ? 0.365 3.043 13.516 1 97.19 61 ILE B O 1
ATOM 1426 N N . THR B 1 62 ? 0.597 5 14.57 1 96.38 62 THR B N 1
ATOM 1427 C CA . THR B 1 62 ? 0.543 4.395 15.898 1 96.38 62 THR B CA 1
ATOM 1428 C C . THR B 1 62 ? -0.827 4.605 16.531 1 96.38 62 THR B C 1
ATOM 1430 O O . THR B 1 62 ? -1.205 3.889 17.469 1 96.38 62 THR B O 1
ATOM 1433 N N . ASP B 1 63 ? -1.533 5.598 16.047 1 95.69 63 ASP B N 1
ATOM 1434 C CA . ASP B 1 63 ? -2.834 5.887 16.641 1 95.69 63 ASP B CA 1
ATOM 1435 C C . ASP B 1 63 ? -3.701 6.715 15.688 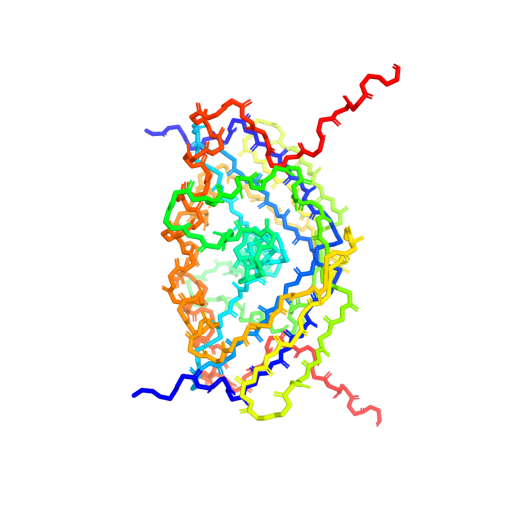1 95.69 63 ASP B C 1
ATOM 1437 O O . ASP B 1 63 ? -3.184 7.504 14.898 1 95.69 63 ASP B O 1
ATOM 1441 N N . LEU B 1 64 ? -5.02 6.473 15.75 1 95.88 64 LEU B N 1
ATOM 1442 C CA . LEU B 1 64 ? -6.059 7.238 15.062 1 95.88 64 LEU B CA 1
ATOM 1443 C C . LEU B 1 64 ? -7.102 7.742 16.047 1 95.88 64 LEU B C 1
ATOM 1445 O O . LEU B 1 64 ? -7.637 6.965 16.844 1 95.88 64 LEU B O 1
ATOM 1449 N N . GLN B 1 65 ? -7.352 9.07 15.953 1 94.62 65 GLN B N 1
ATOM 1450 C CA . GLN B 1 65 ? -8.359 9.625 16.844 1 94.62 65 GLN B CA 1
ATOM 1451 C C . GLN B 1 65 ? -9.289 10.578 16.109 1 94.62 65 GLN B C 1
ATOM 1453 O O . GLN B 1 65 ? -8.836 11.578 15.531 1 94.62 65 GLN B O 1
ATOM 1458 N N . PRO B 1 66 ? -10.602 10.227 16.156 1 92.19 66 PRO B N 1
ATOM 1459 C CA . PRO B 1 66 ? -11.516 11.25 15.641 1 92.19 66 PRO B CA 1
ATOM 1460 C C . PRO B 1 66 ? -11.508 12.523 16.484 1 92.19 66 PRO B C 1
ATOM 1462 O O . PRO B 1 66 ? -11.398 12.461 17.703 1 92.19 66 PRO B O 1
ATOM 1465 N N . VAL B 1 67 ? -11.477 13.609 15.828 1 94 67 VAL B N 1
ATOM 1466 C CA . VAL B 1 67 ? -11.586 14.906 16.484 1 94 67 VAL B CA 1
ATOM 1467 C C . VAL B 1 67 ? -12.922 15.555 16.125 1 94 67 VAL B C 1
ATOM 1469 O O . VAL B 1 67 ? -13.125 16.016 14.992 1 94 67 VAL B O 1
ATOM 1472 N N . GLY B 1 68 ? -13.773 15.625 17.219 1 92.44 68 GLY B N 1
ATOM 1473 C CA . GLY B 1 68 ? -15.117 16.047 16.859 1 92.44 68 GLY B CA 1
ATOM 1474 C C . GLY B 1 68 ? -15.719 15.234 15.719 1 92.44 68 GLY B C 1
ATOM 1475 O O . GLY B 1 68 ? -15.688 14 15.75 1 92.44 68 GLY B O 1
ATOM 1476 N N . GLN B 1 69 ? -16.391 15.836 14.828 1 91.75 69 GLN B N 1
ATOM 1477 C CA . GLN B 1 69 ? -16.969 15.188 13.656 1 91.75 69 GLN B CA 1
ATOM 1478 C C . GLN B 1 69 ? -16.359 15.727 12.375 1 91.75 69 GLN B C 1
ATOM 1480 O O . GLN B 1 69 ? -16.938 15.586 11.297 1 91.75 69 GLN B O 1
ATOM 1485 N N . TYR B 1 70 ? -15.18 16.312 12.586 1 94.81 70 TYR B N 1
ATOM 1486 C CA . TYR B 1 70 ? -14.758 17.047 11.398 1 94.81 70 TYR B CA 1
ATOM 1487 C C . TYR B 1 70 ? -13.367 16.609 10.945 1 94.81 70 TYR B C 1
ATOM 1489 O O . TYR B 1 70 ? -12.922 16.953 9.852 1 94.81 70 TYR B O 1
ATOM 1497 N N . ALA B 1 71 ? -12.68 15.867 11.812 1 96.62 71 ALA B N 1
ATOM 1498 C CA . ALA B 1 71 ? -11.305 15.562 11.422 1 96.62 71 ALA B CA 1
ATOM 1499 C C . ALA B 1 71 ? -10.836 14.266 12.07 1 96.62 71 ALA B C 1
ATOM 1501 O O . ALA B 1 71 ? -11.523 13.695 12.922 1 96.62 71 ALA B O 1
ATOM 1502 N N . LEU B 1 72 ? -9.703 13.75 11.508 1 96.38 72 LEU B N 1
ATOM 1503 C CA . LEU B 1 72 ? -8.961 12.625 12.055 1 96.38 72 LEU B CA 1
ATOM 1504 C C . LEU B 1 72 ? -7.566 13.062 12.5 1 96.38 72 LEU B C 1
ATOM 1506 O O . LEU B 1 72 ? -6.844 13.711 11.75 1 96.38 72 LEU B O 1
ATOM 1510 N N . LYS B 1 73 ? -7.332 12.812 13.75 1 96.75 73 LYS B N 1
ATOM 1511 C CA . LYS B 1 73 ? -5.961 12.977 14.234 1 96.75 73 LYS B CA 1
ATOM 1512 C C . LYS B 1 73 ? -5.16 11.688 14.055 1 96.75 73 LYS B C 1
ATOM 1514 O O . LYS B 1 73 ? -5.594 10.617 14.484 1 96.75 73 LYS B O 1
ATOM 1519 N N . ILE B 1 74 ? -3.998 11.859 13.43 1 97.31 74 ILE B N 1
ATOM 1520 C CA . ILE B 1 74 ? -3.145 10.703 13.172 1 97.31 74 ILE B CA 1
ATOM 1521 C C . ILE B 1 74 ? -1.808 10.883 13.891 1 97.31 74 ILE B C 1
ATOM 1523 O O . ILE B 1 74 ? -1.173 11.93 13.781 1 97.31 74 ILE B O 1
ATOM 1527 N N . SER B 1 75 ? -1.41 9.836 14.617 1 97.88 75 SER B N 1
ATOM 1528 C CA . SER B 1 75 ? -0.108 9.812 15.273 1 97.88 75 SER B CA 1
ATOM 1529 C C . SER B 1 75 ? 0.846 8.844 14.586 1 97.88 75 SER B C 1
ATOM 1531 O O . SER B 1 75 ? 0.441 7.754 14.18 1 97.88 75 SER B O 1
ATOM 1533 N N . PHE B 1 76 ? 2.094 9.281 14.57 1 97.56 76 PHE B N 1
ATOM 1534 C CA . PHE B 1 76 ? 3.078 8.5 13.828 1 97.56 76 PHE B CA 1
ATOM 1535 C C . PHE B 1 76 ? 4.211 8.047 14.742 1 97.56 76 PHE B C 1
ATOM 1537 O O . PHE B 1 76 ? 4.453 8.656 15.781 1 97.56 76 PHE B O 1
ATOM 1544 N N . SER B 1 77 ? 4.898 7.004 14.32 1 97.56 77 SER B N 1
ATOM 1545 C CA . SER B 1 77 ? 5.93 6.344 15.109 1 97.56 77 SER B CA 1
ATOM 1546 C C . SER B 1 77 ? 7.16 7.23 15.266 1 97.56 77 SER B C 1
ATOM 1548 O O . SER B 1 77 ? 8.016 6.977 16.109 1 97.56 77 SER B O 1
ATOM 1550 N N . ASP B 1 78 ? 7.32 8.273 14.406 1 96.69 78 ASP B N 1
ATOM 1551 C CA . ASP B 1 78 ? 8.469 9.172 14.531 1 96.69 78 ASP B CA 1
ATOM 1552 C C . ASP B 1 78 ? 8.164 10.32 15.492 1 96.69 78 ASP B C 1
ATOM 1554 O O . ASP B 1 78 ? 8.93 11.281 15.578 1 96.69 78 ASP B O 1
ATOM 1558 N N . GLY B 1 79 ? 7.035 10.219 16.125 1 96.69 79 GLY B N 1
ATOM 1559 C CA . GLY B 1 79 ? 6.688 11.188 17.156 1 96.69 79 GLY B CA 1
ATOM 1560 C C . GLY B 1 79 ? 5.777 12.289 16.656 1 96.69 79 GLY B C 1
ATOM 1561 O O . GLY B 1 79 ? 5.27 13.094 17.438 1 96.69 79 GLY B O 1
ATOM 1562 N N . HIS B 1 80 ? 5.531 12.359 15.336 1 96.44 80 HIS B N 1
ATOM 1563 C CA . HIS B 1 80 ? 4.641 13.359 14.766 1 96.44 80 HIS B CA 1
ATOM 1564 C C . HIS B 1 80 ? 3.188 13.078 15.125 1 96.44 80 HIS B C 1
ATOM 1566 O O . HIS B 1 80 ? 2.682 11.984 14.867 1 96.44 80 HIS B O 1
ATOM 1572 N N . ASP B 1 81 ? 2.531 14.047 15.688 1 93.44 81 ASP B N 1
ATOM 1573 C CA . ASP B 1 81 ? 1.149 13.836 16.109 1 93.44 81 ASP B CA 1
ATOM 1574 C C . ASP B 1 81 ? 0.358 15.141 16.062 1 93.44 81 ASP B C 1
ATOM 1576 O O . ASP B 1 81 ? -0.702 15.258 16.688 1 93.44 81 ASP B O 1
ATOM 1580 N N . SER B 1 82 ? 0.825 16 15.406 1 84.12 82 SER B N 1
ATOM 1581 C CA . SER B 1 82 ? 0.211 17.328 15.461 1 84.12 82 SER B CA 1
ATOM 1582 C C . SER B 1 82 ? -0.654 17.594 14.234 1 84.12 82 SER B C 1
ATOM 1584 O O . SER B 1 82 ? -1.262 18.656 14.117 1 84.12 82 SER B O 1
ATOM 1586 N N . GLY B 1 83 ? -0.789 16.75 13.43 1 87.12 83 GLY B N 1
ATOM 1587 C CA . GLY B 1 83 ? -1.583 16.984 12.234 1 87.12 83 GLY B CA 1
ATOM 1588 C C . GLY B 1 83 ? -3.035 16.578 12.398 1 87.12 83 GLY B C 1
ATOM 1589 O O . GLY B 1 83 ? -3.326 15.461 12.836 1 87.12 83 GLY B O 1
ATOM 1590 N N . LEU B 1 84 ? -3.957 17.562 12.102 1 94.31 84 LEU B N 1
ATOM 1591 C CA . LEU B 1 84 ? -5.379 17.25 11.992 1 94.31 84 LEU B CA 1
ATOM 1592 C C . LEU B 1 84 ? -5.809 17.156 10.539 1 94.31 84 LEU B C 1
ATOM 1594 O O . LEU B 1 84 ? -5.781 18.156 9.812 1 94.31 84 LEU B O 1
ATOM 1598 N N . TYR B 1 85 ? -6.199 15.977 10.188 1 97.75 85 TYR B N 1
ATOM 1599 C CA . TYR B 1 85 ? -6.656 15.75 8.82 1 97.75 85 TYR B CA 1
ATOM 1600 C C . TYR B 1 85 ? -8.172 15.914 8.719 1 97.75 85 TYR B C 1
ATOM 1602 O O . TYR B 1 85 ? -8.922 15.016 9.102 1 97.75 85 TYR B O 1
ATOM 1610 N N . ASP B 1 86 ? -8.555 17.047 8.227 1 96.81 86 ASP B N 1
ATOM 1611 C CA . ASP B 1 86 ? -10 17.156 8.086 1 96.81 86 ASP B CA 1
ATOM 1612 C C . ASP B 1 86 ? -10.516 16.312 6.926 1 96.81 86 ASP B C 1
ATOM 1614 O O . ASP B 1 86 ? -9.727 15.82 6.117 1 96.81 86 ASP B O 1
ATOM 1618 N N . TRP B 1 87 ? -11.812 16.094 6.875 1 97 87 TRP B N 1
ATOM 1619 C CA . TRP B 1 87 ? -12.375 15.148 5.922 1 97 87 TRP B CA 1
ATOM 1620 C C . TRP B 1 87 ? -12.102 15.586 4.488 1 97 87 TRP B C 1
ATOM 1622 O O . TRP B 1 87 ? -11.812 14.758 3.625 1 97 87 TRP B O 1
ATOM 1632 N N . ASP B 1 88 ? -12.211 16.844 4.203 1 97.12 88 ASP B N 1
ATOM 1633 C CA . ASP B 1 88 ? -11.938 17.328 2.857 1 97.12 88 ASP B CA 1
ATOM 1634 C C . ASP B 1 88 ? -10.492 17.062 2.455 1 97.12 88 ASP B C 1
ATOM 1636 O O . ASP B 1 88 ? -10.227 16.625 1.334 1 97.12 88 ASP B O 1
ATOM 1640 N N . TYR B 1 89 ? -9.594 17.359 3.359 1 97.25 89 TYR B N 1
ATOM 1641 C CA . TYR B 1 89 ? -8.18 17.141 3.072 1 97.25 89 TYR B CA 1
ATOM 1642 C C . TYR B 1 89 ? -7.895 15.648 2.867 1 97.25 89 TYR B C 1
ATOM 1644 O O . TYR B 1 89 ? -7.211 15.273 1.912 1 97.25 89 TYR B O 1
ATOM 1652 N N . LEU B 1 90 ? -8.461 14.781 3.697 1 97.5 90 LEU B N 1
ATOM 1653 C CA . LEU B 1 90 ? -8.273 13.344 3.568 1 97.5 90 LEU B CA 1
ATOM 1654 C C . LEU B 1 90 ? -8.82 12.844 2.236 1 97.5 90 LEU B C 1
ATOM 1656 O O . LEU B 1 90 ? -8.195 11.992 1.588 1 97.5 90 LEU B O 1
ATOM 1660 N N . HIS B 1 91 ? -9.914 13.406 1.905 1 97.94 91 HIS B N 1
ATOM 1661 C CA . HIS B 1 91 ? -10.492 13.031 0.619 1 97.94 91 HIS B CA 1
ATOM 1662 C C . HIS B 1 91 ? -9.562 13.406 -0.532 1 97.94 91 HIS B C 1
ATOM 1664 O O . HIS B 1 91 ? -9.344 12.609 -1.446 1 97.94 91 HIS B O 1
ATOM 1670 N N . GLY B 1 92 ? -9.031 14.547 -0.466 1 97.62 92 GLY B N 1
ATOM 1671 C CA . GLY B 1 92 ? -8.055 14.977 -1.456 1 97.62 92 GLY B CA 1
ATOM 1672 C C . GLY B 1 92 ? -6.832 14.086 -1.513 1 97.62 92 GLY B C 1
ATOM 1673 O O . GLY B 1 92 ? -6.352 13.75 -2.598 1 97.62 92 GLY B O 1
ATOM 1674 N N . LEU B 1 93 ? -6.312 13.758 -0.405 1 97.88 93 LEU B N 1
ATOM 1675 C CA . LEU B 1 93 ? -5.184 12.844 -0.351 1 97.88 93 LEU B CA 1
ATOM 1676 C C . LEU B 1 93 ? -5.543 11.5 -0.979 1 97.88 93 LEU B C 1
ATOM 1678 O O . LEU B 1 93 ? -4.77 10.945 -1.765 1 97.88 93 LEU B O 1
ATOM 1682 N N . ALA B 1 94 ? -6.707 11.016 -0.656 1 97.31 94 ALA B N 1
ATOM 1683 C CA . ALA B 1 94 ? -7.148 9.703 -1.123 1 97.31 94 ALA B CA 1
ATOM 1684 C C . ALA B 1 94 ? -7.273 9.672 -2.645 1 97.31 94 ALA B C 1
ATOM 1686 O O . ALA B 1 94 ? -6.836 8.719 -3.293 1 97.31 94 ALA B O 1
ATOM 1687 N N . TYR B 1 95 ? -7.758 10.648 -3.193 1 96.38 95 TYR B N 1
ATOM 1688 C CA . TYR B 1 95 ? -8.055 10.641 -4.621 1 96.38 95 TYR B CA 1
ATOM 1689 C C . TYR B 1 95 ? -6.918 11.25 -5.422 1 96.38 95 TYR B C 1
ATOM 1691 O O . TYR B 1 95 ? -6.848 11.086 -6.645 1 96.38 95 TYR B O 1
ATOM 1699 N N . GLY B 1 96 ? -6.055 11.898 -4.785 1 96.62 96 GLY B N 1
ATOM 1700 C CA . GLY B 1 96 ? -4.879 12.453 -5.441 1 96.62 96 GLY B CA 1
ATOM 1701 C C . GLY B 1 96 ? -3.609 11.68 -5.145 1 96.62 96 GLY B C 1
ATOM 1702 O O . GLY B 1 96 ? -2.51 12.141 -5.457 1 96.62 96 GLY B O 1
ATOM 1703 N N . ARG B 1 97 ? -3.707 10.539 -4.633 1 95.5 97 ARG B N 1
ATOM 1704 C CA . ARG B 1 97 ? -2.602 9.789 -4.043 1 95.5 97 ARG B CA 1
ATOM 1705 C C . ARG B 1 97 ? -1.463 9.617 -5.043 1 95.5 97 ARG B C 1
ATOM 1707 O O . ARG B 1 97 ? -0.323 9.992 -4.766 1 95.5 97 ARG B O 1
ATOM 1714 N N . ASP B 1 98 ? -1.734 9.164 -6.246 1 90.94 98 ASP B N 1
ATOM 1715 C CA . ASP B 1 98 ? -0.682 8.82 -7.195 1 90.94 98 ASP B CA 1
ATOM 1716 C C . ASP B 1 98 ? 0.072 10.062 -7.66 1 90.94 98 ASP B C 1
ATOM 1718 O O . ASP B 1 98 ? 1.305 10.07 -7.695 1 90.94 98 ASP B O 1
ATOM 1722 N N . THR B 1 99 ? -0.662 11.047 -7.98 1 95.25 99 THR B N 1
ATOM 1723 C CA . THR B 1 99 ? -0.05 12.281 -8.453 1 95.25 99 THR B CA 1
ATOM 1724 C C . THR B 1 99 ? 0.786 12.93 -7.348 1 95.25 99 THR B C 1
ATOM 1726 O O . THR B 1 99 ? 1.919 13.352 -7.59 1 95.25 99 THR B O 1
ATOM 1729 N N . MET B 1 100 ? 0.253 12.992 -6.18 1 96.62 100 MET B N 1
ATOM 1730 C CA . MET B 1 100 ? 0.951 13.609 -5.059 1 96.62 100 MET B CA 1
ATOM 1731 C C . MET B 1 100 ? 2.186 12.805 -4.672 1 96.62 100 MET B C 1
ATOM 1733 O O . MET B 1 100 ? 3.219 13.375 -4.316 1 96.62 100 MET B O 1
ATOM 1737 N N . TRP B 1 101 ? 2.072 11.562 -4.785 1 94.44 101 TRP B N 1
ATOM 1738 C CA . TRP B 1 101 ? 3.207 10.688 -4.488 1 94.44 101 TRP B CA 1
ATOM 1739 C C . TRP B 1 101 ? 4.344 10.922 -5.477 1 94.44 101 TRP B C 1
ATOM 1741 O O . TRP B 1 101 ? 5.5 11.07 -5.082 1 94.44 101 TRP B O 1
ATOM 1751 N N . GLN B 1 102 ? 4 10.922 -6.73 1 92.81 102 GLN B N 1
ATOM 1752 C CA . GLN B 1 102 ? 5.02 11.141 -7.754 1 92.81 102 GLN B CA 1
ATOM 1753 C C . GLN 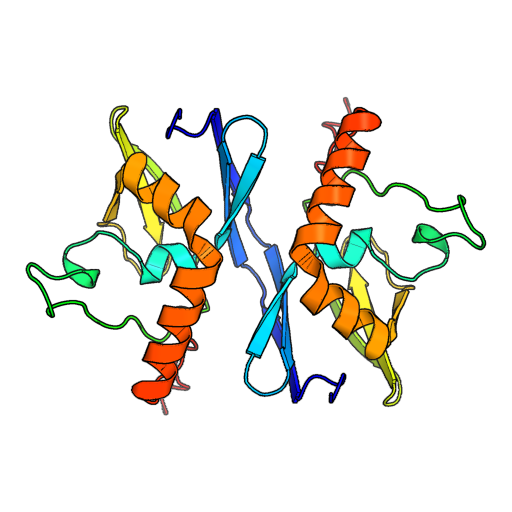B 1 102 ? 5.707 12.492 -7.566 1 92.81 102 GLN B C 1
ATOM 1755 O O . GLN B 1 102 ? 6.922 12.602 -7.738 1 92.81 102 GLN B O 1
ATOM 1760 N N . LYS B 1 103 ? 4.941 13.445 -7.25 1 95.38 103 LYS B N 1
ATOM 1761 C CA . LYS B 1 103 ? 5.52 14.758 -6.992 1 95.38 103 LYS B CA 1
ATOM 1762 C C . LYS B 1 103 ? 6.508 14.703 -5.828 1 95.38 103 LYS B C 1
ATOM 1764 O O . LYS B 1 103 ? 7.578 15.312 -5.891 1 95.38 103 LYS B O 1
ATOM 1769 N N . TYR B 1 104 ? 6.129 14.008 -4.793 1 95.56 104 TYR B N 1
ATOM 1770 C CA . TYR B 1 104 ? 7 13.844 -3.633 1 95.56 104 TYR B CA 1
ATOM 1771 C C . TYR B 1 104 ? 8.305 13.148 -4.023 1 95.56 104 TYR B C 1
ATOM 1773 O O . TYR B 1 104 ? 9.391 13.602 -3.654 1 95.56 104 TYR B O 1
ATOM 1781 N N . LEU B 1 105 ? 8.18 12.164 -4.816 1 92.75 105 LEU B N 1
ATOM 1782 C CA . LEU B 1 105 ? 9.359 11.43 -5.27 1 92.75 105 LEU B CA 1
ATOM 1783 C C . LEU B 1 105 ? 10.242 12.312 -6.145 1 92.75 105 LEU B C 1
ATOM 1785 O O . LEU B 1 105 ? 11.469 12.273 -6.039 1 92.75 105 LEU B O 1
ATOM 1789 N N . ASP B 1 106 ? 9.625 13.109 -6.988 1 94.25 106 ASP B N 1
ATOM 1790 C CA . ASP B 1 106 ? 10.367 14.031 -7.84 1 94.25 106 ASP B CA 1
ATOM 1791 C C . ASP B 1 106 ? 11.125 15.062 -7.008 1 94.25 106 ASP B C 1
ATOM 1793 O O . ASP B 1 106 ? 12.273 15.391 -7.316 1 94.25 106 ASP B O 1
ATOM 1797 N N . ARG B 1 107 ? 10.461 15.539 -5.98 1 95.44 107 ARG B N 1
ATOM 1798 C CA . ARG B 1 107 ? 11.109 16.516 -5.102 1 95.44 107 ARG B CA 1
ATOM 1799 C C . ARG B 1 107 ? 12.297 15.891 -4.375 1 95.44 107 ARG B C 1
ATOM 1801 O O . ARG B 1 107 ? 13.336 16.531 -4.215 1 95.44 107 ARG B O 1
ATOM 1808 N N . LEU B 1 108 ? 12.117 14.711 -3.926 1 94.38 108 LEU B N 1
ATOM 1809 C CA . LEU B 1 108 ? 13.227 14 -3.287 1 94.38 108 LEU B CA 1
ATOM 1810 C C . LEU B 1 108 ? 14.414 13.875 -4.238 1 94.38 108 LEU B C 1
ATOM 1812 O O . LEU B 1 108 ? 15.547 14.164 -3.861 1 94.38 108 LEU B O 1
ATOM 1816 N N . ALA B 1 109 ? 14.133 13.477 -5.426 1 91.94 109 ALA B N 1
ATOM 1817 C CA . ALA B 1 109 ? 15.18 13.305 -6.43 1 91.94 109 ALA B CA 1
ATOM 1818 C C . ALA B 1 109 ? 15.891 14.625 -6.719 1 91.94 109 ALA B C 1
ATOM 1820 O O . ALA B 1 109 ? 17.125 14.688 -6.762 1 91.94 109 ALA B O 1
ATOM 1821 N N . ALA B 1 110 ? 15.172 15.68 -6.906 1 95.25 110 ALA B N 1
ATOM 1822 C CA . ALA B 1 110 ? 15.719 17 -7.195 1 95.25 110 ALA B CA 1
ATOM 1823 C C . ALA B 1 110 ? 16.609 17.484 -6.059 1 95.25 110 ALA B C 1
ATOM 1825 O O . ALA B 1 110 ? 17.609 18.188 -6.289 1 95.25 110 ALA B O 1
ATOM 1826 N N . ALA B 1 111 ? 16.281 17.062 -4.852 1 95.31 111 ALA B N 1
ATOM 1827 C CA . ALA B 1 111 ? 17.031 17.484 -3.67 1 95.31 111 ALA B CA 1
ATOM 1828 C C . ALA B 1 111 ? 18.188 16.531 -3.365 1 95.31 111 ALA B C 1
ATOM 1830 O O . ALA B 1 111 ? 18.969 16.781 -2.449 1 95.31 111 ALA B O 1
ATOM 1831 N N . GLY B 1 112 ? 18.25 15.445 -4.113 1 94 112 GLY B N 1
ATOM 1832 C CA . GLY B 1 112 ? 19.234 14.43 -3.803 1 94 112 GLY B CA 1
ATOM 1833 C C . GLY B 1 112 ? 18.984 13.734 -2.475 1 94 112 GLY B C 1
ATOM 1834 O O . GLY B 1 112 ? 19.922 13.281 -1.817 1 94 112 GLY B O 1
ATOM 1835 N N . ALA B 1 113 ? 17.75 13.703 -2.062 1 93.69 113 ALA B N 1
ATOM 1836 C CA . ALA B 1 113 ? 17.391 13.125 -0.776 1 93.69 113 ALA B CA 1
ATOM 1837 C C . ALA B 1 113 ? 16.734 11.75 -0.959 1 93.69 113 ALA B C 1
ATOM 1839 O O . ALA B 1 113 ? 16.422 11.352 -2.084 1 93.69 113 ALA B O 1
ATOM 1840 N N . SER B 1 114 ? 16.641 11.047 0.211 1 91.81 114 SER B N 1
ATOM 1841 C CA . SER B 1 114 ? 16.094 9.695 0.176 1 91.81 114 SER B CA 1
ATOM 1842 C C . SER B 1 114 ? 14.891 9.57 1.104 1 91.81 114 SER B C 1
ATOM 1844 O O . SER B 1 114 ? 14.812 10.25 2.125 1 91.81 114 SER B O 1
ATOM 1846 N N . ARG B 1 115 ? 13.992 8.68 0.699 1 92.38 115 ARG B N 1
ATOM 1847 C CA . ARG B 1 115 ? 12.875 8.336 1.576 1 92.38 115 ARG B CA 1
ATOM 1848 C C . ARG B 1 115 ? 13.352 7.477 2.748 1 92.38 115 ARG B C 1
ATOM 1850 O O . ARG B 1 115 ? 12.625 7.316 3.734 1 92.38 115 ARG B O 1
ATOM 1857 N N . PHE B 1 116 ? 14.453 6.836 2.566 1 88.44 116 PHE B N 1
ATOM 1858 C CA . PHE B 1 116 ? 14.992 5.961 3.6 1 88.44 116 PHE B CA 1
ATOM 1859 C C . PHE B 1 116 ? 15.961 6.723 4.496 1 88.44 116 PHE B C 1
ATOM 1861 O O . PHE B 1 116 ? 16.734 7.559 4.016 1 88.44 116 PHE B O 1
ATOM 1868 N N . ALA B 1 117 ? 15.836 6.418 5.852 1 81.75 117 ALA B N 1
ATOM 1869 C CA . ALA B 1 117 ? 16.734 7.09 6.781 1 81.75 117 ALA B CA 1
ATOM 1870 C C . ALA B 1 117 ? 18.188 6.711 6.5 1 81.75 117 ALA B C 1
ATOM 1872 O O . ALA B 1 117 ? 18.484 5.555 6.18 1 81.75 117 ALA B O 1
ATOM 1873 N N . GLY B 1 118 ? 19.031 7.676 6.02 1 68.62 118 GLY B N 1
ATOM 1874 C CA . GLY B 1 118 ? 20.438 7.41 5.777 1 68.62 118 GLY B CA 1
ATOM 1875 C C . GLY B 1 118 ? 21.109 6.645 6.902 1 68.62 118 GLY B C 1
ATOM 1876 O O . GLY B 1 118 ? 20.594 6.613 8.023 1 68.62 118 GLY B O 1
ATOM 1877 N N . LYS B 1 119 ? 21.969 5.418 6.574 1 50.62 119 LYS B N 1
ATOM 1878 C CA . LYS B 1 119 ? 22.922 4.949 7.578 1 50.62 119 LYS B CA 1
ATOM 1879 C C . LYS B 1 119 ? 23.625 6.121 8.273 1 50.62 119 LYS B C 1
ATOM 1881 O O . LYS B 1 119 ? 24.266 6.941 7.613 1 50.62 119 LYS B O 1
ATOM 1886 N N . GLN B 1 120 ? 23.078 6.801 9.281 1 34.62 120 GLN B N 1
ATOM 1887 C CA . GLN B 1 120 ? 23.969 7.621 10.086 1 34.62 120 GLN B CA 1
ATOM 1888 C C . GLN B 1 120 ? 25.312 6.922 10.289 1 34.62 120 GLN B C 1
ATOM 1890 O O . GLN B 1 120 ? 25.359 5.766 10.719 1 34.62 120 GLN B O 1
ATOM 1895 N N . GLY B 1 121 ? 26.328 7.184 9.477 1 28.28 121 GLY B N 1
ATOM 1896 C CA . GLY B 1 121 ? 27.703 6.898 9.891 1 28.28 121 GLY B CA 1
ATOM 1897 C C . GLY B 1 121 ? 27.922 7.066 11.383 1 28.28 121 GLY B C 1
ATOM 1898 O O . GLY B 1 121 ? 27.734 8.156 11.922 1 28.28 121 GLY B O 1
ATOM 1899 N N . SER B 1 122 ? 27.469 6.062 12.227 1 24 122 SER B N 1
ATOM 1900 C CA . SER B 1 122 ? 28.422 6.078 13.328 1 24 122 SER B CA 1
ATOM 1901 C C . SER B 1 122 ? 29.844 5.828 12.828 1 24 122 SER B C 1
ATOM 1903 O O . SER B 1 122 ? 30.047 5.113 11.844 1 24 122 SER B O 1
#

Secondary structure (DSSP, 8-state):
---S-SEEEEEEEEEEEEEEETTEEEEEEHHHHHHT--SHHHH-SSTT-PPPP-S-TT--EEEEEEETTTEEEEEETTS----EEEHHHHHHHHHTHHHHHHHHHHHHHHHT--SS------/---S-SEEEEEEEEEEEEEEETTEEEEEEHHHHHHT--SHHHH-SSTT-PPPP-S-TT--EEEEEEETTTEEEEEETTS----EEEHHHHHHHHHTHHHHHHHHHHHHHHHT--SS------